Protein AF-A0A966PSN8-F1 (afdb_monomer_lite)

Foldseek 3Di:
DDDDPPDPQADPVVVVVVLVVVVVVLVVAWAWKKWWAKDFDADPPPRDTPAIETAAIWIFTKHWPDPPDDDDDDPPDPPPPDDDWDKTKIKGWLVRCCVTPQVDDGHPDGSDDDFQIWIAHPPVRFIWGFHDWDDDDDDCGSPDDTIIMTITTGDDQDPYQYNHVDPSNNLSSWPQDFFKFAFDPDWDWFADAFFKKWWCQQPWAWWFDDDPQWTDAIGTPGFGFAAPDWWWKWKAAPVRHTDDTWTFDDDNRTTDGIGDDPDIDGGPDTIGIGTDGHPQIKMWGFRDTDPVRRITTTTSIDHDQDAQIWMATPPRRIITGTHDRPPPPPVDDPPPPVVVVVVVVVCVVDDPVDDDPVDPPPPDDDDD

Sequence (368 aa):
MARNLYFTQGTVGEQNLVQDLIDEHIKIYGIECYYIPRKIYEDKLWKDIYYSEFKDSYLIEMYLENFEGFGGKGDMLSKFGLKVTDEITLTVSRRRWKDFVDLSTNKIVQGRPNDGDLIFFPLNQNVFEIKFVENQSPFYQLNKLYVYTLTCEMFEYGDSIFDTGNSKIDNLDKESGDYPIILNVGGIGNFTPGEKIFGSKFTATASGALVSNYLGTITVTSSGAGYVTPPVVSVYDVQGNFIDYGSCTISGGKVKSITGPTAIYTFSGVPSIVIGASPKDSTATVATWDPDNRTVTVVYAKGDFADGELIKGETSKSAWKITETDDIDTSGGTDWSENRQIEDAGNLLIDFSESNPFGNFGDMEELF

pLDDT: mean 75.81, std 15.37, range [35.66, 93.88]

Structure (mmCIF, N/CA/C/O backbone):
data_AF-A0A966PSN8-F1
#
_entry.id   AF-A0A966PSN8-F1
#
loop_
_atom_site.group_PDB
_atom_site.id
_atom_site.type_symbol
_atom_site.label_atom_id
_atom_site.label_alt_id
_atom_site.label_comp_id
_atom_site.label_asym_id
_atom_site.label_entity_id
_atom_site.label_seq_id
_atom_site.pdbx_PDB_ins_code
_atom_site.Cartn_x
_atom_site.Cartn_y
_atom_site.Cartn_z
_atom_site.occupancy
_atom_site.B_iso_or_equiv
_atom_site.auth_seq_id
_atom_site.auth_comp_id
_atom_site.auth_asym_id
_atom_site.auth_atom_id
_atom_site.pdbx_PDB_model_num
ATOM 1 N N . MET A 1 1 ? -26.102 3.416 49.983 1.00 52.66 1 MET A N 1
ATOM 2 C CA . MET A 1 1 ? -26.483 2.068 49.506 1.00 52.66 1 MET A CA 1
ATOM 3 C C . MET A 1 1 ? -25.552 1.043 50.128 1.00 52.66 1 MET A C 1
ATOM 5 O O . MET A 1 1 ? -24.365 1.334 50.242 1.00 52.66 1 MET A O 1
ATOM 9 N N . ALA A 1 2 ? -26.073 -0.109 50.557 1.00 53.97 2 ALA A N 1
ATOM 10 C CA . ALA A 1 2 ? -25.241 -1.218 51.019 1.00 53.97 2 ALA A CA 1
ATOM 11 C C . ALA A 1 2 ? -24.359 -1.704 49.857 1.00 53.97 2 ALA A C 1
ATOM 13 O O . ALA A 1 2 ? -24.859 -1.931 48.757 1.00 53.97 2 ALA A O 1
ATOM 14 N N . ARG A 1 3 ? -23.045 -1.789 50.081 1.00 62.22 3 ARG A N 1
ATOM 15 C CA . ARG A 1 3 ? -22.083 -2.285 49.089 1.00 62.22 3 ARG A CA 1
ATOM 16 C C . ARG A 1 3 ? -21.970 -3.800 49.222 1.00 62.22 3 ARG A C 1
ATOM 18 O O . ARG A 1 3 ? -22.051 -4.322 50.332 1.00 62.22 3 ARG A O 1
ATOM 25 N N . ASN A 1 4 ? -21.796 -4.496 48.102 1.00 67.00 4 ASN A N 1
ATOM 26 C CA . ASN A 1 4 ? -21.556 -5.935 48.115 1.00 67.00 4 ASN A CA 1
ATOM 27 C C . ASN A 1 4 ? -20.243 -6.227 48.868 1.00 67.00 4 ASN A C 1
ATOM 29 O O . ASN A 1 4 ? -19.212 -5.648 48.539 1.00 67.00 4 ASN A O 1
ATOM 33 N N . LEU A 1 5 ? -20.298 -7.109 49.872 1.00 66.50 5 LEU A N 1
ATOM 34 C CA . LEU A 1 5 ? -19.177 -7.439 50.760 1.00 66.50 5 LEU A CA 1
ATOM 35 C C . LEU A 1 5 ? -17.989 -8.082 50.019 1.00 66.50 5 LEU A C 1
ATOM 37 O O . LEU A 1 5 ? -16.859 -7.994 50.486 1.00 66.50 5 LEU A O 1
ATOM 41 N N . TYR A 1 6 ? -18.247 -8.718 48.873 1.00 68.69 6 TYR A N 1
ATOM 42 C CA . TYR A 1 6 ? -17.244 -9.437 48.083 1.00 68.69 6 TYR A CA 1
ATOM 43 C C . TYR A 1 6 ? -16.529 -8.571 47.042 1.00 68.69 6 TYR A C 1
ATOM 45 O O . TYR A 1 6 ? -15.578 -9.045 46.430 1.00 68.69 6 TYR A O 1
ATOM 53 N N . PHE A 1 7 ? -16.964 -7.322 46.841 1.00 69.25 7 PHE A N 1
ATOM 54 C CA . PHE A 1 7 ? -16.340 -6.409 45.886 1.00 69.25 7 PHE A CA 1
ATOM 55 C C . PHE A 1 7 ? -15.770 -5.195 46.605 1.00 69.25 7 PHE A C 1
ATOM 57 O O . PHE A 1 7 ? -16.482 -4.402 47.223 1.00 69.25 7 PHE A O 1
ATOM 64 N N . THR A 1 8 ? -14.461 -5.043 46.470 1.00 70.25 8 THR A N 1
ATOM 65 C CA . THR A 1 8 ? -13.672 -3.951 47.045 1.00 70.25 8 THR A CA 1
ATOM 66 C C . THR A 1 8 ? -13.759 -2.661 46.227 1.00 70.25 8 THR A C 1
ATOM 68 O O . THR A 1 8 ? -13.393 -1.600 46.730 1.00 70.25 8 THR A O 1
ATOM 71 N N . GLN A 1 9 ? -14.348 -2.728 45.026 1.00 69.94 9 GLN A N 1
ATOM 72 C CA . GLN A 1 9 ? -14.688 -1.587 44.170 1.00 69.94 9 GLN A CA 1
ATOM 73 C C . GLN A 1 9 ? -13.458 -0.775 43.735 1.00 69.94 9 GLN A C 1
ATOM 75 O O . GLN A 1 9 ? -13.481 0.457 43.772 1.00 69.94 9 GLN A O 1
ATOM 80 N N . GLY A 1 10 ? -12.375 -1.451 43.330 1.00 70.75 10 GLY A N 1
ATOM 81 C CA . GLY A 1 10 ? -11.182 -0.746 42.842 1.00 70.75 10 GLY A CA 1
ATOM 82 C C . GLY A 1 10 ? -9.840 -1.446 43.020 1.00 70.75 10 GLY A C 1
ATOM 83 O O . GLY A 1 10 ? -8.813 -0.796 42.827 1.00 70.75 10 GLY A O 1
ATOM 84 N N . THR A 1 11 ? -9.793 -2.724 43.409 1.00 83.06 11 THR A N 1
ATOM 85 C CA . THR A 1 11 ? -8.503 -3.431 43.472 1.00 83.06 11 THR A CA 1
ATOM 86 C C . THR A 1 11 ? -7.986 -3.756 42.074 1.00 83.06 11 THR A C 1
ATOM 88 O O . THR A 1 11 ? -8.753 -3.986 41.141 1.00 83.06 11 THR A O 1
ATOM 91 N N . VAL A 1 12 ? -6.659 -3.819 41.927 1.00 82.94 12 VAL A N 1
ATOM 92 C CA . VAL A 1 12 ? -6.002 -4.107 40.639 1.00 82.94 12 VAL A CA 1
ATOM 93 C C . VAL A 1 12 ? -6.470 -5.444 40.049 1.00 82.94 12 VAL A C 1
ATOM 95 O O . VAL A 1 12 ? -6.639 -5.548 38.839 1.00 82.94 12 VAL A O 1
ATOM 98 N N . GLY A 1 13 ? -6.732 -6.450 40.891 1.00 85.12 13 GLY A N 1
ATOM 99 C CA . GLY A 1 13 ? -7.253 -7.746 40.447 1.00 85.12 13 GLY A CA 1
ATOM 100 C C . GLY A 1 13 ? -8.649 -7.653 39.826 1.00 85.12 13 GLY A C 1
ATOM 101 O O . GLY A 1 13 ? -8.866 -8.193 38.746 1.00 85.12 13 GLY A O 1
ATOM 102 N N . GLU A 1 14 ? -9.572 -6.921 40.458 1.00 83.38 14 GLU A N 1
ATOM 103 C CA . GLU A 1 14 ? -10.917 -6.684 39.913 1.00 83.38 14 GLU A CA 1
ATOM 104 C C . GLU A 1 14 ? -10.852 -5.882 38.606 1.00 83.38 14 GLU A C 1
ATOM 106 O O . GLU A 1 14 ? -11.517 -6.231 37.634 1.00 83.38 14 GLU A O 1
ATOM 111 N N . GLN A 1 15 ? -10.015 -4.839 38.557 1.00 85.81 15 GLN A N 1
ATOM 112 C CA . GLN A 1 15 ? -9.830 -4.026 37.353 1.00 85.81 15 GLN A CA 1
ATOM 113 C C . GLN A 1 15 ? -9.261 -4.847 36.188 1.00 85.81 15 GLN A C 1
ATOM 115 O O . GLN A 1 15 ? -9.700 -4.695 35.051 1.00 85.81 15 GLN A O 1
ATOM 120 N N . ASN A 1 16 ? -8.287 -5.720 36.454 1.00 88.25 16 ASN A N 1
ATOM 121 C CA . ASN A 1 16 ? -7.712 -6.579 35.422 1.00 88.25 16 ASN A CA 1
ATOM 122 C C . ASN A 1 16 ? -8.725 -7.604 34.921 1.00 88.25 16 ASN A C 1
ATOM 124 O O . ASN A 1 16 ? -8.849 -7.754 33.715 1.00 88.25 16 ASN A O 1
ATOM 128 N N . LEU A 1 17 ? -9.504 -8.221 35.816 1.00 88.25 17 LEU A N 1
ATOM 129 C CA . LEU A 1 17 ? -10.559 -9.151 35.416 1.00 88.25 17 LEU A CA 1
ATOM 130 C C . LEU A 1 17 ? -11.586 -8.476 34.496 1.00 88.25 17 LEU A C 1
ATOM 132 O O . LEU A 1 17 ? -11.963 -9.044 33.478 1.00 88.25 17 LEU A O 1
ATOM 136 N N . VAL A 1 18 ? -12.015 -7.253 34.821 1.00 87.00 18 VAL A N 1
ATOM 137 C CA . VAL A 1 18 ? -12.930 -6.489 33.957 1.00 87.00 18 VAL A CA 1
ATOM 138 C C . VAL A 1 18 ? -12.287 -6.188 32.601 1.00 87.00 18 VAL A C 1
ATOM 140 O O . VAL A 1 18 ? -12.932 -6.379 31.574 1.00 87.00 18 VAL A O 1
ATOM 143 N N . GLN A 1 19 ? -11.014 -5.778 32.572 1.00 88.62 19 GLN A N 1
ATOM 144 C CA . GLN A 1 19 ? -10.291 -5.567 31.314 1.00 88.62 19 GLN A CA 1
ATOM 145 C C . GLN A 1 19 ? -10.174 -6.860 30.493 1.00 88.62 19 GLN A C 1
ATOM 147 O O . GLN A 1 19 ? -10.350 -6.816 29.282 1.00 88.62 19 GLN A O 1
ATOM 152 N N . ASP A 1 20 ? -9.896 -7.999 31.130 1.00 91.44 20 ASP A N 1
ATOM 153 C CA . ASP A 1 20 ? -9.791 -9.300 30.464 1.00 91.44 20 ASP A CA 1
ATOM 154 C C . ASP A 1 20 ? -11.115 -9.701 29.815 1.00 91.44 20 ASP A C 1
ATOM 156 O O . ASP A 1 20 ? -11.128 -10.118 28.660 1.00 91.44 20 ASP A O 1
ATOM 160 N N . LEU A 1 21 ? -12.231 -9.506 30.519 1.00 90.44 21 LEU A N 1
ATOM 161 C CA . LEU A 1 21 ? -13.562 -9.785 29.982 1.00 90.44 21 LEU A CA 1
ATOM 162 C C . LEU A 1 21 ? -13.919 -8.877 28.799 1.00 90.44 21 LEU A C 1
ATOM 164 O O . LEU A 1 21 ? -14.510 -9.348 27.831 1.00 90.44 21 LEU A O 1
ATOM 168 N N . ILE A 1 22 ? -13.561 -7.592 28.863 1.00 89.56 22 ILE A N 1
ATOM 169 C CA . ILE A 1 22 ? -13.792 -6.641 27.767 1.00 89.56 22 ILE A CA 1
ATOM 170 C C . ILE A 1 22 ? -12.951 -7.010 26.546 1.00 89.56 22 ILE A C 1
ATOM 172 O O . ILE A 1 22 ? -13.464 -7.036 25.431 1.00 89.56 22 ILE A O 1
ATOM 176 N N . ASP A 1 23 ? -11.672 -7.316 26.748 1.00 91.19 23 ASP A N 1
ATOM 177 C CA . ASP A 1 23 ? -10.780 -7.700 25.658 1.00 91.19 23 ASP A CA 1
ATOM 178 C C . ASP A 1 23 ? -11.256 -8.990 24.983 1.00 91.19 23 ASP A C 1
ATOM 180 O O . ASP A 1 23 ? -11.264 -9.071 23.759 1.00 91.19 23 ASP A O 1
ATOM 184 N N . GLU A 1 24 ? -11.687 -9.979 25.767 1.00 91.94 24 GLU A N 1
ATOM 185 C CA . GLU A 1 24 ? -12.237 -11.226 25.237 1.00 91.94 24 GLU A CA 1
ATOM 186 C C . GLU A 1 24 ? -13.547 -10.983 24.477 1.00 91.94 24 GLU A C 1
ATOM 188 O O . GLU A 1 24 ? -13.743 -11.513 23.387 1.00 91.94 24 GLU A O 1
ATOM 193 N N . HIS A 1 25 ? -14.425 -10.121 24.997 1.00 90.06 25 HIS A N 1
ATOM 194 C CA . HIS A 1 25 ? -15.666 -9.757 24.317 1.00 90.06 25 HIS A CA 1
ATOM 195 C C . HIS A 1 25 ? -15.406 -9.118 22.945 1.00 90.06 25 HIS A C 1
ATOM 197 O O . HIS A 1 25 ? -15.991 -9.550 21.951 1.00 90.06 25 HIS A O 1
ATOM 203 N N . ILE A 1 26 ? -14.499 -8.137 22.874 1.00 90.00 26 ILE A N 1
ATOM 204 C CA . ILE A 1 26 ? -14.147 -7.472 21.610 1.00 90.00 26 ILE A CA 1
ATOM 205 C C . ILE A 1 26 ? -13.462 -8.457 20.654 1.00 90.00 26 ILE A C 1
ATOM 207 O O . ILE A 1 26 ? -13.700 -8.396 19.457 1.00 90.00 26 ILE A O 1
ATOM 211 N N . LYS A 1 27 ? -12.668 -9.411 21.144 1.00 88.94 27 LYS A N 1
ATOM 212 C CA . LYS A 1 27 ? -12.063 -10.435 20.278 1.00 88.94 27 LYS A CA 1
ATOM 213 C C . LYS A 1 27 ? -13.064 -11.427 19.695 1.00 88.94 27 LYS A C 1
ATOM 215 O O . LYS A 1 27 ? -12.853 -11.898 18.584 1.00 88.94 27 LYS A O 1
ATOM 220 N N . ILE A 1 28 ? -14.113 -11.778 20.439 1.00 86.69 28 ILE A N 1
ATOM 221 C CA . ILE A 1 28 ? -15.122 -12.741 19.977 1.00 86.69 28 ILE A CA 1
ATOM 222 C C . ILE A 1 28 ? -16.112 -12.083 19.008 1.00 86.69 28 ILE A C 1
ATOM 224 O O . ILE A 1 28 ? -16.483 -12.699 18.012 1.00 86.69 28 ILE A O 1
ATOM 228 N N . TYR A 1 29 ? -16.564 -10.863 19.317 1.00 85.81 29 TYR A N 1
ATOM 229 C CA . TYR A 1 29 ? -17.674 -10.209 18.609 1.00 85.81 29 TYR A CA 1
ATOM 230 C C . TYR A 1 29 ? -17.269 -8.979 17.796 1.00 85.81 29 TYR A C 1
ATOM 232 O O . TYR A 1 29 ? -18.085 -8.443 17.049 1.00 85.81 29 TYR A O 1
ATOM 240 N N . GLY A 1 30 ? -16.043 -8.497 17.966 1.00 85.00 30 GLY A N 1
ATOM 241 C CA . GLY A 1 30 ? -15.510 -7.398 17.182 1.00 85.00 30 GLY A CA 1
ATOM 242 C C . GLY A 1 30 ? -15.067 -7.836 15.793 1.00 85.00 30 GLY A C 1
ATOM 243 O O . GLY A 1 30 ? -15.058 -9.010 15.427 1.00 85.00 30 GLY A O 1
ATOM 244 N N . ILE A 1 31 ? -14.687 -6.836 15.021 1.00 86.00 31 ILE A N 1
ATOM 245 C CA . ILE A 1 31 ? -14.181 -6.947 13.662 1.00 86.00 31 ILE A CA 1
ATOM 246 C C . ILE A 1 31 ? -12.738 -6.456 13.632 1.00 86.00 31 ILE A C 1
ATOM 248 O O . ILE A 1 31 ? -12.367 -5.511 14.330 1.00 86.00 31 ILE A O 1
ATOM 252 N N . GLU A 1 32 ? -11.911 -7.115 12.827 1.00 89.56 32 GLU A N 1
ATOM 253 C CA . GLU A 1 32 ? -10.533 -6.689 12.604 1.00 89.56 32 GLU A CA 1
ATOM 254 C C . GLU A 1 32 ? -10.513 -5.545 11.588 1.00 89.56 32 GLU A C 1
ATOM 256 O O . GLU A 1 32 ? -10.900 -5.719 10.431 1.00 89.56 32 GLU A O 1
ATOM 261 N N . CYS A 1 33 ? -10.049 -4.376 12.022 1.00 88.00 33 CYS A N 1
ATOM 262 C CA . CYS A 1 33 ? -9.957 -3.173 11.203 1.00 88.00 33 CYS A CA 1
ATOM 263 C C . CYS A 1 33 ? -8.515 -2.663 11.168 1.00 88.00 33 CYS A C 1
ATOM 265 O O . CYS A 1 33 ? -7.722 -2.904 12.080 1.00 88.00 33 CYS A O 1
ATOM 267 N N . TYR A 1 34 ? -8.169 -1.925 10.117 1.00 89.75 34 TYR A N 1
ATOM 268 C CA . TYR A 1 34 ? -6.890 -1.227 10.049 1.00 89.75 34 TYR A CA 1
ATOM 269 C C . TYR A 1 34 ? -7.065 0.201 10.552 1.00 89.75 34 TYR A C 1
ATOM 271 O O . TYR A 1 34 ? -7.803 0.983 9.964 1.00 89.75 34 TYR A O 1
ATOM 279 N N . TYR A 1 35 ? -6.367 0.549 11.625 1.00 90.00 35 TYR A N 1
ATOM 280 C CA . TYR A 1 35 ? -6.218 1.923 12.078 1.00 90.00 35 TYR A CA 1
ATOM 281 C C . TYR A 1 35 ? -5.027 2.580 11.375 1.00 90.00 35 TYR A C 1
ATOM 283 O O . TYR A 1 35 ? -3.925 2.026 11.352 1.00 90.00 35 TYR A O 1
ATOM 291 N N . ILE A 1 36 ? -5.248 3.761 10.811 1.00 88.12 36 ILE A N 1
ATOM 292 C CA . ILE A 1 36 ? -4.299 4.484 9.969 1.00 88.12 36 ILE A CA 1
ATOM 293 C C . ILE A 1 36 ? -4.119 5.884 10.579 1.00 88.12 36 ILE A C 1
ATOM 295 O O . ILE A 1 36 ? -5.031 6.712 10.488 1.00 88.12 36 ILE A O 1
ATOM 299 N N . PRO A 1 37 ? -2.982 6.173 11.237 1.00 87.25 37 PRO A N 1
ATOM 300 C CA . PRO A 1 37 ? -2.753 7.483 11.827 1.00 87.25 37 PRO A CA 1
ATOM 301 C C . PRO A 1 37 ? -2.506 8.545 10.754 1.00 87.25 37 PRO A C 1
ATOM 303 O O . PRO A 1 37 ? -1.761 8.331 9.793 1.00 87.25 37 PRO A O 1
ATOM 306 N N . ARG A 1 38 ? -3.084 9.726 10.966 1.00 84.56 38 ARG A N 1
ATOM 307 C CA . ARG A 1 38 ? -2.855 10.906 10.139 1.00 84.56 38 ARG A CA 1
ATOM 308 C C . ARG A 1 38 ? -1.553 11.581 10.537 1.00 84.56 38 ARG A C 1
ATOM 310 O O . ARG A 1 38 ? -1.330 11.915 11.704 1.00 84.56 38 ARG A O 1
ATOM 317 N N . LYS A 1 39 ? -0.713 11.879 9.547 1.00 78.06 39 LYS A N 1
ATOM 318 C CA . LYS A 1 39 ? 0.435 12.765 9.719 1.00 78.06 39 LYS A CA 1
ATOM 319 C C . LYS A 1 39 ? 0.158 14.107 9.062 1.00 78.06 39 LYS A C 1
ATOM 321 O O . LYS A 1 39 ? -0.065 14.191 7.857 1.00 78.06 39 LYS A O 1
ATOM 326 N N . ILE A 1 40 ? 0.192 15.159 9.871 1.00 74.06 40 ILE A N 1
ATOM 327 C CA . ILE A 1 40 ? -0.043 16.530 9.423 1.00 74.06 40 ILE A CA 1
ATOM 328 C C . ILE A 1 40 ? 1.304 17.227 9.239 1.00 74.06 40 ILE A C 1
ATOM 330 O O . ILE A 1 40 ? 2.169 17.175 10.119 1.00 74.06 40 ILE A O 1
ATOM 334 N N . TYR A 1 41 ? 1.476 17.883 8.093 1.00 69.06 41 TYR A N 1
ATOM 335 C CA . TYR A 1 41 ? 2.595 18.784 7.841 1.00 69.06 41 TYR A CA 1
ATOM 336 C C . TYR A 1 41 ? 2.094 20.231 7.891 1.00 69.06 41 TYR A C 1
ATOM 338 O O . TYR A 1 41 ? 1.391 20.696 6.994 1.00 69.06 41 TYR A O 1
ATOM 346 N N . GLU A 1 42 ? 2.451 20.928 8.968 1.00 68.94 42 GLU A N 1
ATOM 347 C CA . GLU A 1 42 ? 2.109 22.337 9.192 1.00 68.94 42 GLU A CA 1
ATOM 348 C C . GLU A 1 42 ? 3.217 23.259 8.666 1.00 68.94 42 GLU A C 1
ATOM 350 O O . GLU A 1 42 ? 4.412 22.977 8.841 1.00 68.94 42 GLU A O 1
ATOM 355 N N . ASP A 1 43 ? 2.839 24.393 8.070 1.00 60.91 43 ASP A N 1
ATOM 356 C CA . ASP A 1 43 ? 3.796 25.469 7.806 1.00 60.91 43 ASP A CA 1
ATOM 357 C C . ASP A 1 43 ? 4.222 26.147 9.120 1.00 60.91 43 ASP A C 1
ATOM 359 O O . ASP A 1 43 ? 3.409 26.504 9.974 1.00 60.91 43 ASP A O 1
ATOM 363 N N . LYS A 1 44 ? 5.527 26.372 9.286 1.00 63.09 44 LYS A N 1
ATOM 364 C CA . LYS A 1 44 ? 6.120 26.899 10.524 1.00 63.09 44 LYS A CA 1
ATOM 365 C C . LYS A 1 44 ? 5.780 28.364 10.789 1.00 63.09 44 LYS A C 1
ATOM 367 O O . LYS A 1 44 ? 5.927 28.804 11.929 1.00 63.09 44 LYS A O 1
ATOM 372 N N . LEU A 1 45 ? 5.402 29.123 9.761 1.00 69.88 45 LEU A N 1
ATOM 373 C CA . LEU A 1 45 ? 5.113 30.554 9.887 1.00 69.88 45 LEU A CA 1
ATOM 374 C C . LEU A 1 45 ? 3.644 30.822 10.210 1.00 69.88 45 LEU A C 1
ATOM 376 O O . LEU A 1 45 ? 3.362 31.616 11.106 1.00 69.88 45 LEU A O 1
ATOM 380 N N . TRP A 1 46 ? 2.732 30.144 9.516 1.00 65.25 46 TRP A N 1
ATOM 381 C CA . TRP A 1 46 ? 1.296 30.421 9.605 1.00 65.25 46 TRP A CA 1
ATOM 382 C C . TRP A 1 46 ? 0.510 29.348 10.362 1.00 65.25 46 TRP A C 1
ATOM 384 O O . TRP A 1 46 ? -0.622 29.604 10.752 1.00 65.25 46 TRP A O 1
ATOM 394 N N . LYS A 1 47 ? 1.128 28.188 10.650 1.00 63.94 47 LYS A N 1
ATOM 395 C CA . LYS A 1 47 ? 0.473 26.998 11.226 1.00 63.94 47 LYS A CA 1
ATOM 396 C C . LYS A 1 47 ? -0.727 26.501 10.419 1.00 63.94 47 LYS A C 1
ATOM 398 O O . LYS A 1 47 ? -1.570 25.779 10.946 1.00 63.94 47 LYS A O 1
ATOM 403 N N . ASP A 1 48 ? -0.776 26.856 9.143 1.00 63.06 48 ASP A N 1
ATOM 404 C CA . ASP A 1 48 ? -1.758 26.311 8.226 1.00 63.06 48 ASP A CA 1
ATOM 405 C C . ASP A 1 48 ? -1.342 24.897 7.820 1.00 63.06 48 ASP A C 1
ATOM 407 O O . ASP A 1 48 ? -0.156 24.580 7.645 1.00 63.06 48 ASP A O 1
ATOM 411 N N . ILE A 1 49 ? -2.345 24.033 7.704 1.00 58.41 49 ILE A N 1
ATOM 412 C CA . ILE A 1 49 ? -2.176 22.649 7.278 1.00 58.41 49 ILE A CA 1
ATOM 413 C C . ILE A 1 49 ? -1.982 22.656 5.763 1.00 58.41 49 ILE A C 1
ATOM 415 O O . ILE A 1 49 ? -2.881 23.066 5.034 1.00 58.41 49 ILE A O 1
ATOM 419 N N . TYR A 1 50 ? -0.813 22.210 5.293 1.00 57.59 50 TYR A N 1
ATOM 420 C CA . TYR A 1 50 ? -0.499 22.208 3.862 1.00 57.59 50 TYR A CA 1
ATOM 421 C C . TYR A 1 50 ? -0.983 20.924 3.170 1.00 57.59 50 TYR A C 1
ATOM 423 O O . TYR A 1 50 ? -1.577 20.994 2.104 1.00 57.59 50 TYR A O 1
ATOM 431 N N . TYR A 1 51 ? -0.770 19.753 3.784 1.00 65.44 51 TYR A N 1
ATOM 432 C CA . TYR A 1 51 ? -1.335 18.471 3.333 1.00 65.44 51 TYR A CA 1
ATOM 433 C C . TYR A 1 51 ? -1.329 17.429 4.459 1.00 65.44 51 TYR A C 1
ATOM 435 O O . TYR A 1 51 ? -0.646 17.582 5.480 1.00 65.44 51 TYR A O 1
ATOM 443 N N . SER A 1 52 ? -2.114 16.365 4.268 1.00 69.38 52 SER A N 1
ATOM 444 C CA . SER A 1 52 ? -2.205 15.211 5.170 1.00 69.38 52 SER A CA 1
ATOM 445 C C . SER A 1 52 ? -1.675 13.959 4.492 1.00 69.38 52 SER A C 1
ATOM 447 O O . SER A 1 52 ? -1.951 13.718 3.320 1.00 69.38 52 SER A O 1
ATOM 449 N N . GLU A 1 53 ? -0.895 13.179 5.231 1.00 73.81 53 GLU A N 1
ATOM 450 C CA . GLU A 1 53 ? -0.246 11.978 4.717 1.00 73.81 53 GLU A CA 1
ATOM 451 C C . GLU A 1 53 ? -0.552 10.774 5.615 1.00 73.81 53 GLU A C 1
ATOM 453 O O . GLU A 1 53 ? -0.465 10.869 6.844 1.00 73.81 53 GLU A O 1
ATOM 458 N N . PHE A 1 54 ? -0.869 9.637 4.994 1.00 82.25 54 PHE A N 1
ATOM 459 C CA . PHE A 1 54 ? -1.185 8.374 5.660 1.00 82.25 54 PHE A CA 1
ATOM 460 C C . PHE A 1 54 ? -0.171 7.298 5.244 1.00 82.25 54 PHE A C 1
ATOM 462 O O . PHE A 1 54 ? -0.232 6.772 4.135 1.00 82.25 54 PHE A O 1
ATOM 469 N N . LYS A 1 55 ? 0.791 6.992 6.127 1.00 76.00 55 LYS A N 1
ATOM 470 C CA . LYS A 1 55 ? 1.951 6.117 5.831 1.00 76.00 55 LYS A CA 1
ATOM 471 C C . LYS A 1 55 ? 2.008 4.806 6.594 1.00 76.00 55 LYS A C 1
ATOM 473 O O . LYS A 1 55 ? 2.708 3.884 6.192 1.00 76.00 55 LYS A O 1
ATOM 478 N N . ASP A 1 56 ? 1.315 4.741 7.715 1.00 80.31 56 ASP A N 1
ATOM 479 C CA . ASP A 1 56 ? 1.363 3.597 8.611 1.00 80.31 56 ASP A CA 1
ATOM 480 C C . ASP A 1 56 ? -0.037 2.986 8.702 1.00 80.31 56 ASP A C 1
ATOM 482 O O . ASP A 1 56 ? -1.040 3.684 8.571 1.00 80.31 56 ASP A O 1
ATOM 486 N N . SER A 1 57 ? -0.121 1.678 8.932 1.00 85.19 57 SER A N 1
ATOM 487 C CA . SER A 1 57 ? -1.388 1.008 9.227 1.00 85.19 57 SER A CA 1
ATOM 488 C C . SER A 1 57 ? -1.189 -0.055 10.304 1.00 85.19 57 SER A C 1
ATOM 490 O O . SER A 1 57 ? -0.180 -0.763 10.324 1.00 85.19 57 SER A O 1
ATOM 492 N N . TYR A 1 58 ? -2.152 -0.162 11.218 1.00 86.44 58 TYR A N 1
ATOM 493 C CA . TYR A 1 58 ? -2.118 -1.084 12.351 1.00 86.44 58 TYR A CA 1
ATOM 494 C C . TYR A 1 58 ? -3.402 -1.895 12.396 1.00 86.44 58 TYR A C 1
ATOM 496 O O . TYR A 1 58 ? -4.492 -1.333 12.442 1.00 86.44 58 TYR A O 1
ATOM 504 N N . LEU A 1 59 ? -3.278 -3.218 12.414 1.00 87.94 59 LEU A N 1
ATOM 505 C CA . LEU A 1 59 ? -4.427 -4.100 12.579 1.00 87.94 59 LEU A CA 1
ATOM 506 C C . LEU A 1 59 ? -4.866 -4.106 14.049 1.00 87.94 59 LEU A C 1
ATOM 508 O O . LEU A 1 59 ? -4.053 -4.382 14.935 1.00 87.94 59 LEU A O 1
ATOM 512 N N . ILE A 1 60 ? -6.138 -3.811 14.301 1.00 89.69 60 ILE A N 1
ATOM 513 C CA . ILE A 1 60 ? -6.731 -3.815 15.638 1.00 89.69 60 ILE A CA 1
ATOM 514 C C . ILE A 1 60 ? -8.193 -4.255 15.588 1.00 89.69 60 ILE A C 1
ATOM 516 O O . ILE A 1 60 ? -8.938 -3.908 14.674 1.00 89.69 60 ILE A O 1
ATOM 520 N N . GLU A 1 61 ? -8.615 -5.012 16.595 1.00 89.88 61 GLU A N 1
ATOM 521 C CA . GLU A 1 61 ? -10.012 -5.385 16.764 1.00 89.88 61 GLU A CA 1
ATOM 522 C C . GLU A 1 61 ? -10.850 -4.236 17.358 1.00 89.88 61 GLU A C 1
ATOM 524 O O . GLU A 1 61 ? -10.474 -3.608 18.355 1.00 89.88 61 GLU A O 1
ATOM 529 N N . MET A 1 62 ? -12.006 -3.967 16.753 1.00 89.12 62 MET A N 1
ATOM 530 C CA . MET A 1 62 ? -12.978 -2.980 17.225 1.00 89.12 62 MET A CA 1
ATOM 531 C C . MET A 1 62 ? -14.380 -3.586 17.243 1.00 89.12 62 MET A C 1
ATOM 533 O O . MET A 1 62 ? -14.752 -4.342 16.351 1.00 89.12 62 MET A O 1
ATOM 537 N N . TYR A 1 63 ? -15.173 -3.257 18.257 1.00 88.88 63 TYR A N 1
ATOM 538 C CA . TYR A 1 63 ? -16.576 -3.649 18.329 1.00 88.88 63 TYR A CA 1
ATOM 539 C C . TYR A 1 63 ? -17.453 -2.558 17.718 1.00 88.88 63 TYR A C 1
ATOM 541 O O . TYR A 1 63 ? -17.336 -1.392 18.093 1.00 88.88 63 TYR A O 1
ATOM 549 N N . LEU A 1 64 ? -18.327 -2.930 16.785 1.00 84.81 64 LEU A N 1
ATOM 550 C CA . LEU A 1 64 ? -19.308 -2.021 16.200 1.00 84.81 64 LEU A CA 1
ATOM 551 C C . LEU A 1 64 ? -20.545 -1.979 17.099 1.00 84.81 64 LEU A C 1
ATOM 553 O O . LEU A 1 64 ? -21.250 -2.977 17.229 1.00 84.81 64 LEU A O 1
ATOM 557 N N . GLU A 1 65 ? -20.804 -0.832 17.729 1.00 76.00 65 GLU A N 1
ATOM 558 C CA . GLU A 1 65 ? -21.926 -0.696 18.667 1.00 76.00 65 GLU A CA 1
ATOM 559 C C . GLU A 1 65 ? -23.272 -0.567 17.956 1.00 76.00 65 GLU A C 1
ATOM 561 O O . GLU A 1 65 ? -24.289 -1.034 18.469 1.00 76.00 65 GLU A O 1
ATOM 566 N N . ASN A 1 66 ? -23.284 0.028 16.763 1.00 65.50 66 ASN A N 1
ATOM 567 C CA . ASN A 1 66 ? -24.508 0.254 16.012 1.00 65.50 66 ASN A CA 1
ATOM 568 C C . ASN A 1 66 ? -24.670 -0.787 14.889 1.00 65.50 66 ASN A C 1
ATOM 570 O O . ASN A 1 66 ? -24.153 -0.603 13.790 1.00 65.50 66 ASN A O 1
ATOM 574 N N . PHE A 1 67 ? -25.365 -1.896 15.176 1.00 51.31 67 PHE A N 1
ATOM 575 C CA . PHE A 1 67 ? -25.779 -2.894 14.171 1.00 51.31 67 PHE A CA 1
ATOM 576 C C . PHE A 1 67 ? -27.274 -2.784 13.794 1.00 51.31 67 PHE A C 1
ATOM 578 O O . PHE A 1 67 ? -27.700 -3.349 12.788 1.00 51.31 67 PHE A O 1
ATOM 585 N N . GLU A 1 68 ? -28.085 -2.036 14.555 1.00 44.91 68 GLU A N 1
ATOM 586 C CA . GLU A 1 68 ? -29.507 -1.802 14.256 1.00 44.91 68 GLU A CA 1
ATOM 587 C C . GLU A 1 68 ? -29.681 -0.474 13.504 1.00 44.91 68 GLU A C 1
ATOM 589 O O . GLU A 1 68 ? -29.574 0.615 14.059 1.00 44.91 68 GLU A O 1
ATOM 594 N N . GLY A 1 69 ? -29.892 -0.589 12.192 1.00 39.88 69 GLY A N 1
ATOM 595 C CA . GLY A 1 69 ? -29.791 0.510 11.238 1.00 39.88 69 GLY A CA 1
ATOM 596 C C . GLY A 1 69 ? -30.812 1.637 11.366 1.00 39.88 69 GLY A C 1
ATOM 597 O O . GLY A 1 69 ? -31.840 1.504 12.020 1.00 39.88 69 GLY A O 1
ATOM 598 N N . PHE A 1 70 ? -30.530 2.725 10.636 1.00 50.22 70 PHE A N 1
ATOM 599 C CA . PHE A 1 70 ? -31.517 3.626 10.012 1.00 50.22 70 PHE A CA 1
ATOM 600 C C . PHE A 1 70 ? -32.687 4.105 10.900 1.00 50.22 70 PHE A C 1
ATOM 602 O O . PHE A 1 70 ? -33.759 4.467 10.414 1.00 50.22 70 PHE A O 1
ATOM 609 N N . GLY A 1 71 ? -32.486 4.132 12.214 1.00 51.22 71 GLY A N 1
ATOM 610 C CA . GLY A 1 71 ? -33.551 4.206 13.201 1.00 51.22 71 GLY A CA 1
ATOM 611 C C . GLY A 1 71 ? -33.417 5.412 14.112 1.00 51.22 71 GLY A C 1
ATOM 612 O O . GLY A 1 71 ? -33.196 5.264 15.307 1.00 51.22 71 GLY A O 1
ATOM 613 N N . GLY A 1 72 ? -33.638 6.606 13.561 1.00 51.09 72 GLY A N 1
ATOM 614 C CA . GLY A 1 72 ? -34.241 7.683 14.346 1.00 51.09 72 GLY A CA 1
ATOM 615 C C . GLY A 1 72 ? -33.322 8.796 14.840 1.00 51.09 72 GLY A C 1
ATOM 616 O O . GLY A 1 72 ? -33.208 9.023 16.043 1.00 51.09 72 GLY A O 1
ATOM 617 N N . LYS A 1 73 ? -32.854 9.633 13.907 1.00 42.31 73 LYS A N 1
ATOM 618 C CA . LYS A 1 73 ? -32.883 11.092 14.104 1.00 42.31 73 LYS A CA 1
ATOM 619 C C . LYS A 1 73 ? -33.024 11.842 12.775 1.00 42.31 73 LYS A C 1
ATOM 621 O O . LYS A 1 73 ? -32.094 12.445 12.271 1.00 42.31 73 LYS A O 1
ATOM 626 N N . GLY A 1 74 ? -34.257 11.841 12.270 1.00 44.72 74 GLY A N 1
ATOM 627 C CA . GLY A 1 74 ? -34.786 12.950 11.481 1.00 44.72 74 GLY A CA 1
ATOM 628 C C . GLY A 1 74 ? -34.442 12.954 9.997 1.00 44.72 74 GLY A C 1
ATOM 629 O O . GLY A 1 74 ? -33.589 13.715 9.560 1.00 44.72 74 GLY A O 1
ATOM 630 N N . ASP A 1 75 ? -35.299 12.293 9.222 1.00 48.75 75 ASP A N 1
ATOM 631 C CA . ASP A 1 75 ? -35.706 12.699 7.868 1.00 48.75 75 ASP A CA 1
ATOM 632 C C . ASP A 1 75 ? -36.431 14.076 7.895 1.00 48.75 75 ASP A C 1
ATOM 634 O O . ASP A 1 75 ? -37.545 14.279 7.418 1.00 48.75 75 ASP A O 1
ATOM 638 N N . MET A 1 76 ? -35.825 15.046 8.579 1.00 45.97 76 MET A N 1
ATOM 639 C CA . MET A 1 76 ? -36.314 16.400 8.799 1.00 45.97 76 MET A CA 1
ATOM 640 C C . MET A 1 76 ? -35.162 17.360 8.523 1.00 45.97 76 MET A C 1
ATOM 642 O O . MET A 1 76 ? -34.615 17.955 9.445 1.00 45.97 76 MET A O 1
ATOM 646 N N . LEU A 1 77 ? -34.812 17.471 7.234 1.00 45.50 77 LEU A N 1
ATOM 647 C CA . LEU A 1 77 ? -34.432 18.693 6.493 1.00 45.50 77 LEU A CA 1
ATOM 648 C C . LEU A 1 77 ? -33.500 18.373 5.302 1.00 45.50 77 LEU A C 1
ATOM 650 O O . LEU A 1 77 ? -32.421 18.937 5.177 1.00 45.50 77 LEU A O 1
ATOM 654 N N . SER A 1 78 ? -33.967 17.551 4.354 1.00 51.97 78 SER A N 1
ATOM 655 C CA . SER A 1 78 ? -33.358 17.405 3.013 1.00 51.97 78 SER A CA 1
ATOM 656 C C . SER A 1 78 ? -34.104 18.226 1.940 1.00 51.97 78 SER A C 1
ATOM 658 O O . SER A 1 78 ? -34.330 17.794 0.816 1.00 51.97 78 SER A O 1
ATOM 660 N N . LYS A 1 79 ? -34.561 19.441 2.284 1.00 43.31 79 LYS A N 1
ATOM 661 C CA . LYS A 1 79 ? -35.160 20.385 1.309 1.00 43.31 79 LYS A CA 1
ATOM 662 C C . LYS A 1 79 ? -34.229 21.525 0.881 1.00 43.31 79 LYS A C 1
ATOM 664 O O . LYS A 1 79 ? -34.674 22.419 0.172 1.00 43.31 79 LYS A O 1
ATOM 669 N N . PHE A 1 80 ? -32.953 21.473 1.275 1.00 45.28 80 PHE A N 1
ATOM 670 C CA . PHE A 1 80 ? -31.936 22.469 0.904 1.00 45.28 80 PHE A CA 1
ATOM 671 C C . PHE A 1 80 ? -30.547 21.878 0.572 1.00 45.28 80 PHE A C 1
ATOM 673 O O . PHE A 1 80 ? -29.563 22.602 0.624 1.00 45.28 80 PHE A O 1
ATOM 680 N N . GLY A 1 81 ? -30.449 20.597 0.187 1.00 39.22 81 GLY A N 1
ATOM 681 C CA . GLY A 1 81 ? -29.191 20.029 -0.331 1.00 39.22 81 GLY A CA 1
ATOM 682 C C . GLY A 1 81 ? -28.118 19.736 0.727 1.00 39.22 81 GLY A C 1
ATOM 683 O O . GLY A 1 81 ? -26.955 20.061 0.521 1.00 39.22 81 GLY A O 1
ATOM 684 N N . LEU A 1 82 ? -28.493 19.132 1.861 1.00 39.78 82 LEU A N 1
ATOM 685 C CA . LEU A 1 82 ? -27.544 18.680 2.885 1.00 39.78 82 LEU A CA 1
ATOM 686 C C . LEU A 1 82 ? -27.382 17.154 2.831 1.00 39.78 82 LEU A C 1
ATOM 688 O O . LEU A 1 82 ? -28.365 16.416 2.886 1.00 39.78 82 LEU A O 1
ATOM 692 N N . LYS A 1 83 ? -26.121 16.730 2.695 1.00 42.94 83 LYS A N 1
ATOM 693 C CA . LYS A 1 83 ? -25.622 15.351 2.614 1.00 42.94 83 LYS A CA 1
ATOM 694 C C . LYS A 1 83 ? -26.007 14.566 3.877 1.00 42.94 83 LYS A C 1
ATOM 696 O O . LYS A 1 83 ? -25.839 15.069 4.985 1.00 42.94 83 LYS A O 1
ATOM 701 N N . VAL A 1 84 ? -26.528 13.350 3.715 1.00 47.41 84 VAL A N 1
ATOM 702 C CA . VAL A 1 84 ? -26.715 12.398 4.823 1.00 47.41 84 VAL A CA 1
ATOM 703 C C . VAL A 1 84 ? -25.348 11.768 5.081 1.00 47.41 84 VAL A C 1
ATOM 705 O O . VAL A 1 84 ? -24.847 11.061 4.210 1.00 47.41 84 VAL A O 1
ATOM 708 N N . THR A 1 85 ? -24.702 12.075 6.208 1.00 52.53 85 THR A N 1
ATOM 709 C CA . THR A 1 85 ? -23.470 11.384 6.608 1.00 52.53 85 THR A CA 1
ATOM 710 C C . THR A 1 85 ? -23.831 10.134 7.399 1.00 52.53 85 THR A C 1
ATOM 712 O O . THR A 1 85 ? -24.555 10.188 8.394 1.00 52.53 85 THR A O 1
ATOM 715 N N . ASP A 1 86 ? -23.340 8.988 6.933 1.00 65.88 86 ASP A N 1
ATOM 716 C CA . ASP A 1 86 ? -23.423 7.734 7.671 1.00 65.88 86 ASP A CA 1
ATOM 717 C C . ASP A 1 86 ? -22.389 7.774 8.814 1.00 65.88 86 ASP A C 1
ATOM 719 O O . ASP A 1 86 ? -21.178 7.706 8.583 1.00 65.88 86 ASP A O 1
ATOM 723 N N . GLU A 1 87 ? -22.867 7.929 10.052 1.00 77.94 87 GLU A N 1
ATOM 724 C CA . GLU A 1 87 ? -22.058 7.905 11.279 1.00 77.94 87 GLU A CA 1
ATOM 725 C C . GLU A 1 87 ? -22.063 6.496 11.898 1.00 77.94 87 GLU A C 1
ATOM 727 O O . GLU A 1 87 ? -23.115 5.874 12.074 1.00 77.94 87 GLU A O 1
ATOM 732 N N . ILE A 1 88 ? -20.884 5.998 12.275 1.00 83.31 88 ILE A N 1
ATOM 733 C CA . ILE A 1 88 ? -20.706 4.739 13.002 1.00 83.31 88 ILE A CA 1
ATOM 734 C C . ILE A 1 88 ? -20.051 4.978 14.363 1.00 83.31 88 ILE A C 1
ATOM 736 O O . ILE A 1 88 ? -19.227 5.875 14.543 1.00 83.31 88 ILE A O 1
ATOM 740 N N . THR A 1 89 ? -20.387 4.127 15.333 1.00 86.56 89 THR A N 1
ATOM 741 C CA . THR A 1 89 ? -19.761 4.130 16.659 1.00 86.56 89 THR A CA 1
ATOM 742 C C . THR A 1 89 ? -18.984 2.839 16.873 1.00 86.56 89 THR A C 1
ATOM 744 O O . THR A 1 89 ? -19.542 1.740 16.798 1.00 86.56 89 THR A O 1
ATOM 747 N N . LEU A 1 90 ? -17.688 2.982 17.138 1.00 88.00 90 LEU A N 1
ATOM 748 C CA . LEU A 1 90 ? -16.757 1.882 17.351 1.00 88.00 90 LEU A CA 1
ATOM 749 C C . LEU A 1 90 ? -16.191 1.925 18.763 1.00 88.00 90 LEU A C 1
ATOM 751 O O . LEU A 1 90 ? -15.792 2.978 19.251 1.00 88.00 90 LEU A O 1
ATOM 755 N N . THR A 1 91 ? -16.074 0.763 19.390 1.00 89.56 91 THR A N 1
ATOM 756 C CA . THR A 1 91 ? -15.486 0.622 20.719 1.00 89.56 91 THR A CA 1
ATOM 757 C C . THR A 1 91 ? -14.231 -0.234 20.661 1.00 89.56 91 THR A C 1
ATOM 759 O O . THR A 1 91 ? -14.236 -1.363 20.171 1.00 89.56 91 THR A O 1
ATOM 762 N N . VAL A 1 92 ? -13.132 0.313 21.182 1.00 90.50 92 VAL A N 1
ATOM 763 C CA . VAL A 1 92 ? -11.804 -0.313 21.188 1.00 90.50 92 VAL A CA 1
ATOM 764 C C . VAL A 1 92 ? -11.266 -0.417 22.614 1.00 90.50 92 VAL A C 1
ATOM 766 O O . VAL A 1 92 ? -11.442 0.483 23.439 1.00 90.50 92 VAL A O 1
ATOM 769 N N . SER A 1 93 ? -10.581 -1.515 22.935 1.00 90.44 93 SER A N 1
ATOM 770 C CA . SER A 1 93 ? -9.969 -1.690 24.256 1.00 90.44 93 SER A CA 1
ATOM 771 C C . SER A 1 93 ? -8.720 -0.823 24.422 1.00 90.44 93 SER A C 1
ATOM 773 O O . SER A 1 93 ? -7.818 -0.809 23.580 1.00 90.44 93 SER A O 1
ATOM 775 N N . ARG A 1 94 ? -8.621 -0.140 25.571 1.00 88.31 94 ARG A N 1
ATOM 776 C CA . ARG A 1 94 ? -7.461 0.700 25.910 1.00 88.31 94 ARG A CA 1
ATOM 777 C C . ARG A 1 94 ? -6.181 -0.104 26.094 1.00 88.31 94 ARG A C 1
ATOM 779 O O . ARG A 1 94 ? -5.101 0.402 25.796 1.00 88.31 94 ARG A O 1
ATOM 786 N N . ARG A 1 95 ? -6.278 -1.335 26.612 1.00 88.00 95 ARG A N 1
ATOM 787 C CA . ARG A 1 95 ? -5.105 -2.196 26.804 1.00 88.00 95 ARG A CA 1
ATOM 788 C C . ARG A 1 95 ? -4.542 -2.622 25.454 1.00 88.00 95 ARG A C 1
ATOM 790 O O . ARG A 1 95 ? -3.364 -2.410 25.195 1.00 88.00 95 ARG A O 1
ATOM 797 N N . ARG A 1 96 ? -5.411 -3.108 24.567 1.00 87.81 96 ARG A N 1
ATOM 798 C CA . ARG A 1 96 ? -5.036 -3.504 23.204 1.00 87.81 96 ARG A CA 1
ATOM 799 C C . ARG A 1 96 ? -4.479 -2.331 22.405 1.00 87.81 96 ARG A C 1
ATOM 801 O O . ARG A 1 96 ? -3.433 -2.461 21.781 1.00 87.81 96 ARG A O 1
ATOM 808 N N . TRP A 1 97 ? -5.091 -1.155 22.523 1.00 88.06 97 TRP A N 1
ATOM 809 C CA . TRP A 1 97 ? -4.551 0.069 21.936 1.00 88.06 97 TRP A CA 1
ATOM 810 C C . TRP A 1 97 ? -3.105 0.348 22.360 1.00 88.06 97 TRP A C 1
ATOM 812 O O . TRP A 1 97 ? -2.239 0.608 21.523 1.00 88.06 97 TRP A O 1
ATOM 822 N N . LYS A 1 98 ? -2.845 0.276 23.670 1.00 84.81 98 LYS A N 1
ATOM 823 C CA . LYS A 1 98 ? -1.521 0.520 24.244 1.00 84.81 98 LYS A CA 1
ATOM 824 C C . LYS A 1 98 ? -0.485 -0.487 23.744 1.00 84.81 98 LYS A C 1
ATOM 826 O O . LYS A 1 98 ? 0.636 -0.098 23.437 1.00 84.81 98 LYS A O 1
ATOM 831 N N . ASP A 1 99 ? -0.868 -1.754 23.658 1.00 82.44 99 ASP A N 1
ATOM 832 C CA . ASP A 1 99 ? 0.051 -2.836 23.309 1.00 82.44 99 ASP A CA 1
ATOM 833 C C . ASP A 1 99 ? 0.383 -2.878 21.807 1.00 82.44 99 ASP A C 1
ATOM 835 O O . ASP A 1 99 ? 1.488 -3.273 21.451 1.00 82.44 99 ASP A O 1
ATOM 839 N N . PHE A 1 100 ? -0.542 -2.475 20.924 1.00 75.56 100 PHE A N 1
ATOM 840 C CA . PHE A 1 100 ? -0.387 -2.649 19.468 1.00 75.56 100 PHE A CA 1
ATOM 841 C C . PHE A 1 100 ? -0.156 -1.354 18.699 1.00 75.56 100 PHE A C 1
ATOM 843 O O . PHE A 1 100 ? 0.555 -1.360 17.699 1.00 75.56 100 PHE A O 1
ATOM 850 N N . VAL A 1 101 ? -0.741 -0.246 19.153 1.00 74.81 101 VAL A N 1
ATOM 851 C CA . VAL A 1 101 ? -0.767 1.004 18.382 1.00 74.81 101 VAL A CA 1
ATOM 852 C C . VAL A 1 101 ? 0.053 2.095 19.066 1.00 74.81 101 VAL A C 1
ATOM 854 O O . VAL A 1 101 ? 0.574 2.985 18.412 1.00 74.81 101 VAL A O 1
ATOM 857 N N . ASP A 1 102 ? 0.137 2.114 20.397 1.00 72.44 102 ASP A N 1
ATOM 858 C CA . ASP A 1 102 ? 0.819 3.195 21.133 1.00 72.44 102 ASP A CA 1
ATOM 859 C C . ASP A 1 102 ? 2.347 3.062 21.196 1.00 72.44 102 ASP A C 1
ATOM 861 O O . ASP A 1 102 ? 3.044 4.006 21.557 1.00 72.44 102 ASP A O 1
ATOM 865 N N . LEU A 1 103 ? 2.884 1.905 20.806 1.00 62.25 103 LEU A N 1
ATOM 866 C CA . LEU A 1 103 ? 4.327 1.657 20.758 1.00 62.25 103 LEU A CA 1
ATOM 867 C C . LEU A 1 103 ? 5.012 2.281 19.531 1.00 62.25 103 LEU A C 1
ATOM 869 O O . LEU A 1 103 ? 6.241 2.343 19.486 1.00 62.25 103 LEU A O 1
ATOM 873 N N . SER A 1 104 ? 4.245 2.732 18.537 1.00 56.81 104 SER A N 1
ATOM 874 C CA . SER A 1 104 ? 4.759 3.280 17.282 1.00 56.81 104 SER A CA 1
ATOM 875 C C . SER A 1 104 ? 4.765 4.811 17.270 1.00 56.81 104 SER A C 1
ATOM 877 O O . SER A 1 104 ? 3.774 5.472 17.575 1.00 56.81 104 SER A O 1
ATOM 879 N N . THR A 1 105 ? 5.900 5.386 16.881 1.00 53.19 105 THR A N 1
ATOM 880 C CA . THR A 1 105 ? 6.320 6.775 17.130 1.00 53.19 105 THR A CA 1
ATOM 881 C C . THR A 1 105 ? 5.656 7.876 16.283 1.00 53.19 105 THR A C 1
ATOM 883 O O . THR A 1 105 ? 6.162 8.995 16.267 1.00 53.19 105 THR A O 1
ATOM 886 N N . ASN A 1 106 ? 4.530 7.623 15.610 1.00 58.72 106 ASN A N 1
ATOM 887 C CA . ASN A 1 106 ? 3.928 8.556 14.642 1.00 58.72 106 ASN A CA 1
ATOM 888 C C . ASN A 1 106 ? 2.478 8.943 14.997 1.00 58.72 106 ASN A C 1
ATOM 890 O O . ASN A 1 106 ? 1.569 8.750 14.198 1.00 58.72 106 ASN A O 1
ATOM 894 N N . LYS A 1 107 ? 2.246 9.492 16.196 1.00 58.34 107 LYS A N 1
ATOM 895 C CA . LYS A 1 107 ? 0.931 10.028 16.604 1.00 58.34 107 LYS A CA 1
ATOM 896 C C . LYS A 1 107 ? 1.021 11.492 17.010 1.00 58.34 107 LYS A C 1
ATOM 898 O O . LYS A 1 107 ? 2.005 11.888 17.633 1.00 58.34 107 LYS A O 1
ATOM 903 N N . ILE A 1 108 ? -0.030 12.260 16.715 1.00 59.06 108 ILE A N 1
ATOM 904 C CA . ILE A 1 108 ? -0.162 13.665 17.133 1.00 59.06 108 ILE A CA 1
ATOM 905 C C . ILE A 1 108 ? -0.251 13.749 18.664 1.00 59.06 108 ILE A C 1
ATOM 907 O O . ILE A 1 108 ? 0.489 14.508 19.290 1.00 59.06 108 ILE A O 1
ATOM 911 N N . VAL A 1 109 ? -1.096 12.913 19.282 1.00 60.25 109 VAL A N 1
ATOM 912 C CA . VAL A 1 109 ? -1.156 12.728 20.739 1.00 60.25 109 VAL A CA 1
ATOM 913 C C . VAL A 1 109 ? -0.846 11.273 21.089 1.00 60.25 109 VAL A C 1
ATOM 915 O O . VAL A 1 109 ? -1.413 10.337 20.527 1.00 60.25 109 VAL A O 1
ATOM 918 N N . GLN A 1 110 ? 0.072 11.073 22.036 1.00 66.31 110 GLN A N 1
ATOM 919 C CA . GLN A 1 110 ? 0.428 9.745 22.546 1.00 66.31 110 GLN A CA 1
ATOM 920 C C . GLN A 1 110 ? -0.627 9.236 23.542 1.00 66.31 110 GLN A C 1
ATOM 922 O O . GLN A 1 110 ? -1.200 10.013 24.307 1.00 66.31 110 GLN A O 1
ATOM 927 N N . GLY A 1 111 ? -0.876 7.927 23.561 1.00 74.44 111 GLY A N 1
ATOM 928 C CA . GLY A 1 111 ? -1.734 7.260 24.545 1.00 74.44 111 GLY A CA 1
ATOM 929 C C . GLY A 1 111 ? -3.179 6.999 24.119 1.00 74.44 111 GLY A C 1
ATOM 930 O O . GLY A 1 111 ? -3.887 6.273 24.822 1.00 74.44 111 GLY A O 1
ATOM 931 N N . ARG A 1 112 ? -3.648 7.554 22.992 1.00 83.50 112 ARG A N 1
ATOM 932 C CA . ARG A 1 112 ? -5.044 7.422 22.531 1.00 83.50 112 ARG A CA 1
ATOM 933 C C . ARG A 1 112 ? -5.182 7.509 21.002 1.00 83.50 112 ARG A C 1
ATOM 935 O O . ARG A 1 112 ? -4.225 7.922 20.350 1.00 83.50 112 ARG A O 1
ATOM 942 N N . PRO A 1 113 ? -6.332 7.109 20.436 1.00 86.94 113 PRO A N 1
ATOM 943 C CA . PRO A 1 113 ? -6.718 7.476 19.073 1.00 86.94 113 PRO A CA 1
ATOM 944 C C . PRO A 1 113 ? -6.846 9.000 18.941 1.00 86.94 113 PRO A C 1
ATOM 946 O O . PRO A 1 113 ? -7.262 9.660 19.907 1.00 86.94 113 PRO A O 1
ATOM 949 N N . ASN A 1 114 ? -6.480 9.555 17.782 1.00 86.12 114 ASN A N 1
ATOM 950 C CA . ASN A 1 114 ? -6.651 10.974 17.487 1.00 86.12 114 ASN A CA 1
ATOM 951 C C . ASN A 1 114 ? -7.848 11.198 16.566 1.00 86.12 114 ASN A C 1
ATOM 953 O O . ASN A 1 114 ? -8.262 10.338 15.793 1.00 86.12 114 ASN A O 1
ATOM 957 N N . ASP A 1 115 ? -8.395 12.392 16.696 1.00 87.50 115 ASP A N 1
ATOM 958 C CA . ASP A 1 115 ? -9.293 13.010 15.741 1.00 87.50 115 ASP A CA 1
ATOM 959 C C . ASP A 1 115 ? -8.601 13.178 14.378 1.00 87.50 115 ASP A C 1
ATOM 961 O O . ASP A 1 115 ? -7.428 13.546 14.297 1.00 87.50 115 ASP A O 1
ATOM 965 N N . GLY A 1 116 ? -9.327 12.865 13.305 1.00 84.88 116 GLY A N 1
ATOM 966 C CA . GLY A 1 116 ? -8.841 12.896 11.926 1.00 84.88 116 GLY A CA 1
ATOM 967 C C . GLY A 1 116 ? -8.035 11.671 11.482 1.00 84.88 116 GLY A C 1
ATOM 968 O O . GLY A 1 116 ? -7.602 11.635 10.332 1.00 84.88 116 GLY A O 1
ATOM 969 N N . ASP A 1 117 ? -7.816 10.682 12.353 1.00 88.69 117 ASP A N 1
ATOM 970 C CA . ASP A 1 117 ? -7.251 9.387 11.958 1.00 88.69 117 ASP A CA 1
ATOM 971 C C . ASP A 1 117 ? -8.302 8.529 11.231 1.00 88.69 117 ASP A C 1
ATOM 973 O O . ASP A 1 117 ? -9.508 8.714 11.420 1.00 88.69 117 ASP A O 1
ATOM 977 N N . LEU A 1 118 ? -7.852 7.562 10.426 1.00 88.69 118 LEU A N 1
ATOM 978 C CA . LEU A 1 118 ? -8.734 6.740 9.596 1.00 88.69 118 LEU A CA 1
ATOM 979 C C . LEU A 1 118 ? -8.847 5.300 10.105 1.00 88.69 118 LEU A C 1
ATOM 981 O O . LEU A 1 118 ? -7.913 4.731 10.677 1.00 88.69 118 LEU A O 1
ATOM 985 N N . ILE A 1 119 ? -10.005 4.695 9.853 1.00 89.62 119 ILE A N 1
ATOM 986 C CA . ILE A 1 119 ? -10.309 3.292 10.125 1.00 89.62 119 ILE A CA 1
ATOM 987 C C . ILE A 1 119 ? -10.774 2.649 8.824 1.00 89.62 119 ILE A C 1
ATOM 989 O O . ILE A 1 119 ? -11.802 3.025 8.264 1.00 89.62 119 ILE A O 1
ATOM 993 N N . PHE A 1 120 ? -10.024 1.656 8.359 1.00 86.75 120 PHE A N 1
ATOM 994 C CA . PHE A 1 120 ? -10.345 0.878 7.172 1.00 86.75 120 PHE A CA 1
ATOM 995 C C . PHE A 1 120 ? -10.929 -0.485 7.541 1.00 86.75 120 PHE A C 1
ATOM 997 O O . PHE A 1 120 ? -10.340 -1.257 8.308 1.00 86.75 120 PHE A O 1
ATOM 1004 N N . PHE A 1 121 ? -12.074 -0.793 6.939 1.00 83.00 121 PHE A N 1
ATOM 1005 C CA . PHE A 1 121 ? -12.787 -2.048 7.114 1.00 83.00 121 PHE A CA 1
ATOM 1006 C C . PHE A 1 121 ? -12.455 -3.000 5.957 1.00 83.00 121 PHE A C 1
ATOM 1008 O O . PHE A 1 121 ? -12.825 -2.741 4.811 1.00 83.00 121 PHE A O 1
ATOM 1015 N N . PRO A 1 122 ? -11.805 -4.148 6.213 1.00 71.88 122 PRO A N 1
ATOM 1016 C CA . PRO A 1 122 ? -11.357 -5.033 5.141 1.00 71.88 122 PRO A CA 1
ATOM 1017 C C . PRO A 1 122 ? -12.496 -5.757 4.407 1.00 71.88 122 PRO A C 1
ATOM 1019 O O . PRO A 1 122 ? -12.267 -6.249 3.303 1.00 71.88 122 PRO A O 1
ATOM 1022 N N . LEU A 1 123 ? -13.690 -5.853 5.007 1.00 70.50 123 LEU A N 1
ATOM 1023 C CA . LEU A 1 123 ? -14.828 -6.602 4.457 1.00 70.50 123 LEU A CA 1
ATOM 1024 C C . LEU A 1 123 ? -15.604 -5.829 3.384 1.00 70.50 123 LEU A C 1
ATOM 1026 O O . LEU A 1 123 ? -15.956 -6.409 2.363 1.00 70.50 123 LEU A O 1
ATOM 1030 N N . ASN A 1 124 ? -15.876 -4.545 3.617 1.00 68.44 124 ASN A N 1
ATOM 1031 C CA . ASN A 1 124 ? -16.617 -3.675 2.693 1.00 68.44 124 ASN A CA 1
ATOM 1032 C C . ASN A 1 124 ? -15.715 -2.657 1.983 1.00 68.44 124 ASN A C 1
ATOM 1034 O O . ASN A 1 124 ? -16.202 -1.914 1.146 1.00 68.44 124 ASN A O 1
ATOM 1038 N N . GLN A 1 125 ? -14.421 -2.632 2.314 1.00 70.50 125 GLN A N 1
ATOM 1039 C CA . GLN A 1 125 ? -13.449 -1.679 1.791 1.00 70.50 125 GLN A CA 1
ATOM 1040 C C . GLN A 1 125 ? -13.817 -0.209 2.061 1.00 70.50 125 GLN A C 1
ATOM 1042 O O . GLN A 1 125 ? -13.368 0.674 1.346 1.00 70.50 125 GLN A O 1
ATOM 1047 N N . ASN A 1 126 ? -14.591 0.079 3.109 1.00 74.00 126 ASN A N 1
ATOM 1048 C CA . ASN A 1 126 ? -14.927 1.458 3.458 1.00 74.00 126 ASN A CA 1
ATOM 1049 C C . ASN A 1 126 ? -13.890 2.051 4.419 1.00 74.00 126 ASN A C 1
ATOM 1051 O O . ASN A 1 126 ? -13.353 1.357 5.292 1.00 74.00 126 ASN A O 1
ATOM 1055 N N . VAL A 1 127 ? -13.647 3.354 4.270 1.00 83.94 127 VAL A N 1
ATOM 1056 C CA . VAL A 1 127 ? -12.791 4.152 5.154 1.00 83.94 127 VAL A CA 1
ATOM 1057 C C . VAL A 1 127 ? -13.660 5.119 5.940 1.00 83.94 127 VAL A C 1
ATOM 1059 O O . VAL A 1 127 ? -14.497 5.819 5.372 1.00 83.94 127 VAL A O 1
ATOM 1062 N N . PHE A 1 128 ? -13.442 5.169 7.247 1.00 86.81 128 PHE A N 1
ATOM 1063 C CA . PHE A 1 128 ? -14.117 6.094 8.146 1.00 86.81 128 PHE A CA 1
ATOM 1064 C C . PHE A 1 128 ? -13.096 6.981 8.848 1.00 86.81 128 PHE A C 1
ATOM 1066 O O . PHE A 1 128 ? -12.046 6.508 9.278 1.00 86.81 128 PHE A O 1
ATOM 1073 N N . GLU A 1 129 ? -13.411 8.260 8.985 1.00 87.56 129 GLU A N 1
ATOM 1074 C CA . GLU A 1 129 ? -12.619 9.238 9.720 1.00 87.56 129 GLU A CA 1
ATOM 1075 C C . GLU A 1 129 ? -13.130 9.365 11.149 1.00 87.56 129 GLU A C 1
ATOM 1077 O O . GLU A 1 129 ? -14.326 9.542 11.383 1.00 87.56 129 GLU A O 1
ATOM 1082 N N . ILE A 1 130 ? -12.222 9.319 12.121 1.00 90.50 130 ILE A N 1
ATOM 1083 C CA . ILE A 1 130 ? -12.548 9.546 13.526 1.00 90.50 130 ILE A CA 1
ATOM 1084 C C . ILE A 1 130 ? -12.827 11.037 13.733 1.00 90.50 130 ILE A C 1
ATOM 1086 O O . ILE A 1 130 ? -11.908 11.854 13.747 1.00 90.50 130 ILE A O 1
ATOM 1090 N N . LYS A 1 131 ? -14.092 11.399 13.958 1.00 88.94 131 LYS A N 1
ATOM 1091 C CA . LYS A 1 131 ? -14.484 12.779 14.279 1.00 88.94 131 LYS A CA 1
ATOM 1092 C C . LYS A 1 131 ? -14.312 13.089 15.752 1.00 88.94 131 LYS A C 1
ATOM 1094 O O . LYS A 1 131 ? -13.889 14.185 16.116 1.00 88.94 131 LYS A O 1
ATOM 1099 N N . PHE A 1 132 ? -14.627 12.123 16.610 1.00 86.38 132 PHE A N 1
ATOM 1100 C CA . PHE A 1 132 ? -14.558 12.323 18.046 1.00 86.38 132 PHE A CA 1
ATOM 1101 C C . PHE A 1 132 ? -14.139 11.054 18.782 1.00 86.38 132 PHE A C 1
ATOM 1103 O O . PHE A 1 132 ? -14.599 9.953 18.486 1.00 86.38 132 PHE A O 1
ATOM 1110 N N . VAL A 1 133 ? -13.261 11.230 19.770 1.00 86.94 133 VAL A N 1
ATOM 1111 C CA . VAL A 1 133 ? -12.802 10.165 20.665 1.00 86.94 133 VAL A CA 1
ATOM 1112 C C . VAL A 1 133 ? -13.344 10.457 22.052 1.00 86.94 133 VAL A C 1
ATOM 1114 O O . VAL A 1 133 ? -12.807 11.291 22.787 1.00 86.94 133 VAL A O 1
ATOM 1117 N N . GLU A 1 134 ? -14.401 9.745 22.418 1.00 82.19 134 GLU A N 1
ATOM 1118 C CA . GLU A 1 134 ? -14.995 9.834 23.739 1.00 82.19 134 GLU A CA 1
ATOM 1119 C C . GLU A 1 134 ? -14.046 9.197 24.760 1.00 82.19 134 GLU A C 1
ATOM 1121 O O . GLU A 1 134 ? -13.603 8.046 24.644 1.00 82.19 134 GLU A O 1
ATOM 1126 N N . ASN A 1 135 ? -13.704 9.979 25.782 1.00 71.31 135 ASN A N 1
ATOM 1127 C CA . ASN A 1 135 ? -12.788 9.556 26.831 1.00 71.31 135 ASN A CA 1
ATOM 1128 C C . ASN A 1 135 ? -13.361 9.725 28.241 1.00 71.31 135 ASN A C 1
ATOM 1130 O O . ASN A 1 135 ? -12.609 9.495 29.191 1.00 71.31 135 ASN A O 1
ATOM 1134 N N . GLN A 1 136 ? -14.653 10.072 28.381 1.00 64.12 136 GLN A N 1
ATOM 1135 C CA . GLN A 1 136 ? -15.281 10.368 29.678 1.00 64.12 136 GLN A CA 1
ATOM 1136 C C . GLN A 1 136 ? -16.544 9.541 30.004 1.00 64.12 136 GLN A C 1
ATOM 1138 O O . GLN A 1 136 ? -16.956 9.547 31.164 1.00 64.12 136 GLN A O 1
ATOM 1143 N N . SER A 1 137 ? -17.117 8.772 29.065 1.00 55.88 137 SER A N 1
ATOM 1144 C CA . SER A 1 137 ? -18.356 7.977 29.261 1.00 55.88 137 SER A CA 1
ATOM 1145 C C . SER A 1 137 ? -18.191 6.500 28.823 1.00 55.88 137 SER A C 1
ATOM 1147 O O . SER A 1 137 ? -17.360 6.265 27.950 1.00 55.88 137 SER A O 1
ATOM 1149 N N . PRO A 1 138 ? -18.904 5.488 29.401 1.00 52.28 138 PRO A N 1
ATOM 1150 C CA . PRO A 1 138 ? -20.176 5.612 30.126 1.00 52.28 138 PRO A CA 1
ATOM 1151 C C . PRO A 1 138 ? -20.203 5.172 31.602 1.00 52.28 138 PRO A C 1
ATOM 1153 O O . PRO A 1 138 ? -21.172 5.462 32.294 1.00 52.28 138 PRO A O 1
ATOM 1156 N N . PHE A 1 139 ? -19.189 4.501 32.148 1.00 51.19 139 PHE A N 1
ATOM 1157 C CA . PHE A 1 139 ? -19.226 4.065 33.550 1.00 51.19 139 PHE A CA 1
ATOM 1158 C C . PHE A 1 139 ? -17.797 3.869 34.078 1.00 51.19 139 PHE A C 1
ATOM 1160 O O . PHE A 1 139 ? -17.099 2.949 33.657 1.00 51.19 139 PHE A O 1
ATOM 1167 N N . TYR A 1 140 ? -17.365 4.704 35.034 1.00 60.19 140 TYR A N 1
ATOM 1168 C CA . TYR A 1 140 ? -16.120 4.533 35.805 1.00 60.19 140 TYR A CA 1
ATOM 1169 C C . TYR A 1 140 ? -16.239 3.332 36.761 1.00 60.19 140 TYR A C 1
ATOM 1171 O O . TYR A 1 140 ? -16.214 3.468 37.988 1.00 60.19 140 TYR A O 1
ATOM 1179 N N . GLN A 1 141 ? -16.417 2.131 36.213 1.00 58.97 141 GLN A N 1
ATOM 1180 C CA . GLN A 1 141 ? -16.469 0.915 37.014 1.00 58.97 141 GLN A CA 1
ATOM 1181 C C . GLN A 1 141 ? -15.100 0.722 37.658 1.00 58.97 141 GLN A C 1
ATOM 1183 O O . GLN A 1 141 ? -14.069 0.710 36.984 1.00 58.97 141 GLN A O 1
ATOM 1188 N N . LEU A 1 142 ? -15.078 0.604 38.986 1.00 71.44 142 LEU A N 1
ATOM 1189 C CA . LEU A 1 142 ? -13.839 0.408 39.742 1.00 71.44 142 LEU A CA 1
ATOM 1190 C C . LEU A 1 142 ? -12.809 1.545 39.541 1.00 71.44 142 LEU A C 1
ATOM 1192 O O . LEU A 1 142 ? -11.605 1.297 39.614 1.00 71.44 142 LEU A O 1
ATOM 1196 N N . ASN A 1 143 ? -13.267 2.784 39.291 1.00 69.00 143 ASN A N 1
ATOM 1197 C CA . ASN A 1 143 ? -12.441 3.989 39.089 1.00 69.00 143 ASN A CA 1
ATOM 1198 C C . ASN A 1 143 ? -11.486 3.944 37.881 1.00 69.00 143 ASN A C 1
ATOM 1200 O O . ASN A 1 143 ? -10.457 4.622 37.882 1.00 69.00 143 ASN A O 1
ATOM 1204 N N . LYS A 1 144 ? -11.804 3.167 36.841 1.00 76.69 144 LYS A N 1
ATOM 1205 C CA . LYS A 1 144 ? -10.976 3.076 35.634 1.00 76.69 144 LYS A CA 1
ATOM 1206 C C . LYS A 1 144 ? -11.838 3.050 34.375 1.00 76.69 144 LYS A C 1
ATOM 1208 O O . LYS A 1 144 ? -12.959 2.554 34.388 1.00 76.69 144 LYS A O 1
ATOM 1213 N N . LEU A 1 145 ? -11.291 3.600 33.296 1.00 82.56 145 LEU A N 1
ATOM 1214 C CA . LEU A 1 145 ? -11.845 3.492 31.951 1.00 82.56 145 LEU A CA 1
ATOM 1215 C C . LEU A 1 145 ? -11.110 2.372 31.217 1.00 82.56 145 LEU A C 1
ATOM 1217 O O . LEU A 1 145 ? -9.877 2.339 31.227 1.00 82.56 145 LEU A O 1
ATOM 1221 N N . TYR A 1 146 ? -11.863 1.470 30.595 1.00 85.56 146 TYR A N 1
ATOM 1222 C CA . TYR A 1 146 ? -11.331 0.258 29.957 1.00 85.56 146 TYR A CA 1
ATOM 1223 C C . TYR A 1 146 ? -11.382 0.309 28.426 1.00 85.56 146 TYR A C 1
ATOM 1225 O O . TYR A 1 146 ? -10.644 -0.420 27.761 1.00 85.56 146 TYR A O 1
ATOM 1233 N N . VAL A 1 147 ? -12.205 1.206 27.872 1.00 88.25 147 VAL A N 1
ATOM 1234 C CA . VAL A 1 147 ? -12.442 1.353 26.430 1.00 88.25 147 VAL A CA 1
ATOM 1235 C C . VAL A 1 147 ? -12.260 2.800 25.955 1.00 88.25 147 VAL A C 1
ATOM 1237 O O . VAL A 1 147 ? -12.265 3.738 26.763 1.00 88.25 147 VAL A O 1
ATOM 1240 N N . TYR A 1 148 ? -12.036 2.963 24.655 1.00 88.44 148 TYR A N 1
ATOM 1241 C CA . TYR A 1 148 ? -12.270 4.201 23.916 1.00 88.44 148 TYR A CA 1
ATOM 1242 C C . TYR A 1 148 ? -13.481 3.985 23.016 1.00 88.44 148 TYR A C 1
ATOM 1244 O O . TYR A 1 148 ? -13.563 2.946 22.362 1.00 88.44 148 TYR A O 1
ATOM 1252 N N . THR A 1 149 ? -14.374 4.967 22.976 1.00 88.50 149 THR A N 1
ATOM 1253 C CA . THR A 1 149 ? -15.500 4.983 22.042 1.00 88.50 149 THR A CA 1
ATOM 1254 C C . THR A 1 149 ? -15.207 6.038 20.984 1.00 88.50 149 THR A C 1
ATOM 1256 O O . THR A 1 149 ? -14.849 7.172 21.304 1.00 88.50 149 THR A O 1
ATOM 1259 N N . LEU A 1 150 ? -15.268 5.631 19.724 1.00 88.94 150 LEU A N 1
ATOM 1260 C CA . LEU A 1 150 ? -14.913 6.417 18.554 1.00 88.94 150 LEU A CA 1
ATOM 1261 C C . LEU A 1 150 ? -16.187 6.672 17.765 1.00 88.94 150 LEU A C 1
ATOM 1263 O O . LEU A 1 150 ? -16.857 5.727 17.352 1.00 88.94 150 LEU A O 1
ATOM 1267 N N . THR A 1 151 ? -16.495 7.942 17.556 1.00 88.31 151 THR A N 1
ATOM 1268 C CA . THR A 1 151 ? -17.510 8.357 16.595 1.00 88.31 151 THR A CA 1
ATOM 1269 C C . THR A 1 151 ? -16.804 8.633 15.281 1.00 88.31 151 THR A C 1
ATOM 1271 O O . THR A 1 151 ? -15.893 9.470 15.224 1.00 88.31 151 THR A O 1
ATOM 1274 N N . CYS A 1 152 ? -17.190 7.900 14.244 1.00 86.62 152 CYS A N 1
ATOM 1275 C CA . CYS A 1 152 ? -16.562 7.977 12.938 1.00 86.62 152 CYS A CA 1
ATOM 1276 C C . CYS A 1 152 ? -17.604 8.259 11.862 1.00 86.62 152 CYS A C 1
ATOM 1278 O O . CYS A 1 152 ? -18.707 7.728 11.909 1.00 86.62 152 CYS A O 1
ATOM 1280 N N . GLU A 1 153 ? -17.231 9.056 10.873 1.00 84.75 153 GLU A N 1
ATOM 1281 C CA . GLU A 1 153 ? -18.047 9.319 9.687 1.00 84.75 153 GLU A CA 1
ATOM 1282 C C . GLU A 1 153 ? -17.336 8.769 8.456 1.00 84.75 153 GLU A C 1
ATOM 1284 O O . GLU A 1 153 ? -16.117 8.584 8.481 1.00 84.75 153 GLU A O 1
ATOM 1289 N N . MET A 1 154 ? -18.075 8.479 7.383 1.00 80.44 154 MET A N 1
ATOM 1290 C CA . MET A 1 154 ? -17.459 8.069 6.120 1.00 80.44 154 MET A CA 1
ATOM 1291 C C . MET A 1 154 ? -16.424 9.114 5.681 1.00 80.44 154 MET A C 1
ATOM 1293 O O . MET A 1 154 ? -16.721 10.308 5.641 1.00 80.44 154 MET A O 1
ATOM 1297 N N . PHE A 1 155 ? -15.200 8.669 5.393 1.00 80.38 155 PHE A N 1
ATOM 1298 C CA . PHE A 1 155 ? -14.134 9.570 4.973 1.00 80.38 155 PHE A CA 1
ATOM 1299 C C . PHE A 1 155 ? -14.424 10.093 3.566 1.00 80.38 155 PHE A C 1
ATOM 1301 O O . PHE A 1 155 ? -14.714 9.320 2.652 1.00 80.38 155 PHE A O 1
ATOM 1308 N N . GLU A 1 156 ? -14.335 11.408 3.400 1.00 72.12 156 GLU A N 1
ATOM 1309 C CA . GLU A 1 156 ? -14.408 12.044 2.092 1.00 72.12 156 GLU A CA 1
ATOM 1310 C C . GLU A 1 156 ? -12.999 12.162 1.526 1.00 72.12 156 GLU A C 1
ATOM 1312 O O . GLU A 1 156 ? -12.133 12.827 2.099 1.00 72.12 156 GLU A O 1
ATOM 1317 N N . TYR A 1 157 ? -12.780 11.493 0.399 1.00 64.56 157 TYR A N 1
ATOM 1318 C CA . TYR A 1 157 ? -11.523 11.578 -0.325 1.00 64.56 157 TYR A CA 1
ATOM 1319 C C . TYR A 1 157 ? -11.323 13.006 -0.855 1.00 64.56 157 TYR A C 1
ATOM 1321 O O . TYR A 1 157 ? -12.248 13.638 -1.365 1.00 64.56 157 TYR A O 1
ATOM 1329 N N . GLY A 1 158 ? -10.107 13.517 -0.693 1.00 64.56 158 GLY A N 1
ATOM 1330 C CA . GLY A 1 158 ? -9.649 14.819 -1.186 1.00 64.56 158 GLY A CA 1
ATOM 1331 C C . GLY A 1 158 ? -8.182 14.696 -1.602 1.00 64.56 158 GLY A C 1
ATOM 1332 O O . GLY A 1 158 ? -7.745 13.601 -1.925 1.00 64.56 158 GLY A O 1
ATOM 1333 N N . ASP A 1 159 ? -7.373 15.755 -1.490 1.00 54.97 159 ASP A N 1
ATOM 1334 C CA . ASP A 1 159 ? -5.934 15.732 -1.853 1.00 54.97 159 ASP A CA 1
ATOM 1335 C C . ASP A 1 159 ? -5.027 14.971 -0.847 1.00 54.97 159 ASP A C 1
ATOM 1337 O O . ASP A 1 159 ? -3.880 15.350 -0.584 1.00 54.97 159 ASP A O 1
ATOM 1341 N N . SER A 1 160 ? -5.541 13.926 -0.197 1.00 60.75 160 SER A N 1
ATOM 1342 C CA . SER A 1 160 ? -4.810 13.167 0.824 1.00 60.75 160 SER A CA 1
ATOM 1343 C C . SER A 1 160 ? -3.997 12.041 0.200 1.00 60.75 160 SER A C 1
ATOM 1345 O O . SER A 1 160 ? -4.516 11.258 -0.574 1.00 60.75 160 SER A O 1
ATOM 1347 N N . ILE A 1 161 ? -2.723 11.899 0.573 1.00 62.72 161 ILE A N 1
ATOM 1348 C CA . ILE A 1 161 ? -1.858 10.862 -0.010 1.00 62.72 161 ILE A CA 1
ATOM 1349 C C . ILE A 1 161 ? -1.847 9.615 0.882 1.00 62.72 161 ILE A C 1
ATOM 1351 O O . ILE A 1 161 ? -1.434 9.681 2.047 1.00 62.72 161 ILE A O 1
ATOM 1355 N N . PHE A 1 162 ? -2.224 8.472 0.302 1.00 68.62 162 PHE A N 1
ATOM 1356 C CA . PHE A 1 162 ? -2.137 7.143 0.915 1.00 68.62 162 PHE A CA 1
ATOM 1357 C C . PHE A 1 162 ? -0.893 6.384 0.417 1.00 68.62 162 PHE A C 1
ATOM 1359 O O . PHE A 1 162 ? -0.731 6.132 -0.779 1.00 68.62 162 PHE A O 1
ATOM 1366 N N . ASP A 1 163 ? 0.009 6.037 1.337 1.00 68.19 163 ASP A N 1
ATOM 1367 C CA . ASP A 1 163 ? 1.204 5.213 1.085 1.00 68.19 163 ASP A CA 1
ATOM 1368 C C . ASP A 1 163 ? 1.505 4.342 2.315 1.00 68.19 163 ASP A C 1
ATOM 1370 O O . ASP A 1 163 ? 2.565 4.415 2.935 1.00 68.19 163 ASP A O 1
ATOM 1374 N N . THR A 1 164 ? 0.504 3.563 2.719 1.00 65.38 164 THR A N 1
ATOM 1375 C CA . THR A 1 164 ? 0.503 2.721 3.923 1.00 65.38 164 THR A CA 1
ATOM 1376 C C . THR A 1 164 ? 1.262 1.405 3.755 1.00 65.38 164 THR A C 1
ATOM 1378 O O . THR A 1 164 ? 1.419 0.646 4.716 1.00 65.38 164 THR A O 1
ATOM 1381 N N . GLY A 1 165 ? 1.691 1.090 2.528 1.00 63.25 165 GLY A N 1
ATOM 1382 C CA . GLY A 1 165 ? 2.321 -0.178 2.167 1.00 63.25 165 GLY A CA 1
ATOM 1383 C C . GLY A 1 165 ? 1.327 -1.335 2.020 1.00 63.25 165 GLY A C 1
ATOM 1384 O O . GLY A 1 165 ? 1.721 -2.440 1.636 1.00 63.25 165 GLY A O 1
ATOM 1385 N N . ASN A 1 166 ? 0.037 -1.105 2.288 1.00 66.44 166 ASN A N 1
ATOM 1386 C CA . ASN A 1 166 ? -1.030 -2.064 2.049 1.00 66.44 166 ASN A CA 1
ATOM 1387 C C . ASN A 1 166 ? -1.801 -1.672 0.790 1.00 66.44 166 ASN A C 1
ATOM 1389 O O . ASN A 1 166 ? -2.607 -0.746 0.798 1.00 66.44 166 ASN A O 1
ATOM 1393 N N . SER A 1 167 ? -1.635 -2.464 -0.272 1.00 64.44 167 SER A N 1
ATOM 1394 C CA . SER A 1 167 ? -2.303 -2.224 -1.558 1.00 64.44 167 SER A CA 1
ATOM 1395 C C . SER A 1 167 ? -3.828 -2.112 -1.478 1.00 64.44 167 SER A C 1
ATOM 1397 O O . SER A 1 167 ? -4.416 -1.478 -2.340 1.00 64.44 167 SER A O 1
ATOM 1399 N N . LYS A 1 168 ? -4.488 -2.697 -0.469 1.00 64.12 168 LYS A N 1
ATOM 1400 C CA . LYS A 1 168 ? -5.940 -2.540 -0.301 1.00 64.12 168 LYS A CA 1
ATOM 1401 C C . LYS A 1 168 ? -6.327 -1.152 0.199 1.00 64.12 168 LYS A C 1
ATOM 1403 O O . LYS A 1 168 ? -7.414 -0.708 -0.127 1.00 64.12 168 LYS A O 1
ATOM 1408 N N . ILE A 1 169 ? -5.455 -0.512 0.977 1.00 67.62 169 ILE A N 1
ATOM 1409 C CA . ILE A 1 169 ? -5.657 0.826 1.536 1.00 67.62 169 ILE A CA 1
ATOM 1410 C C . ILE A 1 169 ? -5.193 1.880 0.531 1.00 67.62 169 ILE A C 1
ATOM 1412 O O . ILE A 1 169 ? -5.927 2.805 0.213 1.00 67.62 169 ILE A O 1
ATOM 1416 N N . ASP A 1 170 ? -4.018 1.673 -0.062 1.00 61.97 170 ASP A N 1
ATOM 1417 C CA . ASP A 1 170 ? -3.427 2.607 -1.027 1.00 61.97 170 ASP A CA 1
ATOM 1418 C C . ASP A 1 170 ? -4.200 2.656 -2.359 1.00 61.97 170 ASP A C 1
ATOM 1420 O O . ASP A 1 170 ? -3.976 3.541 -3.181 1.00 61.97 170 ASP A O 1
ATOM 1424 N N . ASN A 1 171 ? -5.101 1.693 -2.594 1.00 59.59 171 ASN A N 1
ATOM 1425 C CA . ASN A 1 171 ? -5.983 1.661 -3.760 1.00 59.59 171 ASN A CA 1
ATOM 1426 C C . ASN A 1 171 ? -7.385 2.248 -3.512 1.00 59.59 171 ASN A C 1
ATOM 1428 O O . ASN A 1 171 ? -8.195 2.206 -4.430 1.00 59.59 171 ASN A O 1
ATOM 1432 N N . LEU A 1 172 ? -7.687 2.764 -2.316 1.00 55.97 172 LEU A N 1
ATOM 1433 C CA . LEU A 1 172 ? -9.023 3.286 -1.978 1.00 55.97 172 LEU A CA 1
ATOM 1434 C C . LEU A 1 172 ? -9.314 4.665 -2.548 1.00 55.97 172 LEU A C 1
ATOM 1436 O O . LEU A 1 172 ? -10.436 4.937 -2.952 1.00 55.97 172 LEU A O 1
ATOM 1440 N N . ASP A 1 173 ? -8.276 5.489 -2.634 1.00 48.81 173 ASP A N 1
ATOM 1441 C CA . ASP A 1 173 ? -8.297 6.851 -3.180 1.00 48.81 173 ASP A CA 1
ATOM 1442 C C . ASP A 1 173 ? -8.472 6.886 -4.703 1.00 48.81 173 ASP A C 1
ATOM 1444 O O . ASP A 1 173 ? -8.308 7.901 -5.374 1.00 48.81 173 ASP A O 1
ATOM 1448 N N . LYS A 1 174 ? -8.700 5.719 -5.292 1.00 50.12 174 LYS A N 1
ATOM 1449 C CA . LYS A 1 174 ? -8.559 5.537 -6.710 1.00 50.12 174 LYS A CA 1
ATOM 1450 C C . LYS A 1 174 ? -9.934 5.534 -7.323 1.00 50.12 174 LYS A C 1
ATOM 1452 O O . LYS A 1 174 ? -10.592 4.494 -7.390 1.00 50.12 174 LYS A O 1
ATOM 1457 N N . GLU A 1 175 ? -10.331 6.727 -7.759 1.00 46.81 175 GLU A N 1
ATOM 1458 C CA . GLU A 1 175 ? -11.378 6.924 -8.751 1.00 46.81 175 GLU A CA 1
ATOM 1459 C C . GLU A 1 175 ? -11.386 5.713 -9.695 1.00 46.81 175 GLU A C 1
ATOM 1461 O O . GLU A 1 175 ? -10.388 5.392 -10.353 1.00 46.81 175 GLU A O 1
ATOM 1466 N N . SER A 1 176 ? -12.511 4.996 -9.718 1.00 49.06 176 SER A N 1
ATOM 1467 C CA . SER A 1 176 ? -12.813 4.011 -10.760 1.00 49.06 176 SER A CA 1
ATOM 1468 C C . SER A 1 176 ? -13.134 4.753 -12.061 1.00 49.06 176 SER A C 1
ATOM 1470 O O . SER A 1 176 ? -14.194 4.572 -12.650 1.00 49.06 176 SER A O 1
ATOM 1472 N N . GLY A 1 177 ? -12.246 5.664 -12.455 1.00 55.84 177 GLY A N 1
ATOM 1473 C CA . GLY A 1 177 ? -12.224 6.275 -13.764 1.00 55.84 177 GLY A CA 1
ATOM 1474 C C . GLY A 1 177 ? -11.494 5.329 -14.702 1.00 55.84 177 GLY A C 1
ATOM 1475 O O . GLY A 1 177 ? -10.354 4.939 -14.450 1.00 55.84 177 GLY A O 1
ATOM 1476 N N . ASP A 1 178 ? -12.169 4.933 -15.771 1.00 63.03 178 ASP A N 1
ATOM 1477 C CA . ASP A 1 178 ? -11.527 4.287 -16.905 1.00 63.03 178 ASP A CA 1
ATOM 1478 C C . ASP A 1 178 ? -10.759 5.357 -17.689 1.00 63.03 178 ASP A C 1
ATOM 1480 O O . ASP A 1 178 ? -11.368 6.196 -18.355 1.00 63.03 178 ASP A O 1
ATOM 1484 N N . TYR A 1 179 ? -9.427 5.330 -17.622 1.00 74.44 179 TYR A N 1
ATOM 1485 C CA . TYR A 1 179 ? -8.557 6.252 -18.353 1.00 74.44 179 TYR A CA 1
ATOM 1486 C C . TYR A 1 179 ? -7.956 5.544 -19.575 1.00 74.44 179 TYR A C 1
ATOM 1488 O O . TYR A 1 179 ? -7.060 4.706 -19.424 1.00 74.44 179 TYR A O 1
ATOM 1496 N N . PRO A 1 180 ? -8.434 5.822 -20.799 1.00 81.31 180 PRO A N 1
ATOM 1497 C CA . PRO A 1 180 ? -7.835 5.269 -22.005 1.00 81.31 180 PRO A CA 1
ATOM 1498 C C . PRO A 1 180 ? -6.489 5.945 -22.303 1.00 81.31 180 PRO A C 1
ATOM 1500 O O . PRO A 1 180 ? -6.399 7.163 -22.410 1.00 81.31 180 PRO A O 1
ATOM 1503 N N . ILE A 1 181 ? -5.441 5.147 -22.496 1.00 83.94 181 ILE A N 1
ATOM 1504 C CA . ILE A 1 181 ? -4.111 5.596 -22.921 1.00 83.94 181 ILE A CA 1
ATOM 1505 C C . ILE A 1 181 ? -3.836 5.040 -24.317 1.00 83.94 181 ILE A C 1
ATOM 1507 O O . ILE A 1 181 ? -3.859 3.823 -24.528 1.00 83.94 181 ILE A O 1
ATOM 1511 N N . ILE A 1 182 ? -3.539 5.924 -25.272 1.00 86.31 182 ILE A N 1
ATOM 1512 C CA . ILE A 1 182 ? -3.243 5.551 -26.659 1.00 86.31 182 ILE A CA 1
ATOM 1513 C C . ILE A 1 182 ? -1.737 5.360 -26.842 1.00 86.31 182 ILE A C 1
ATOM 1515 O O . ILE A 1 182 ? -0.918 6.216 -26.499 1.00 86.31 182 ILE A O 1
ATOM 1519 N N . LEU A 1 183 ? -1.359 4.231 -27.439 1.00 88.44 183 LEU A N 1
ATOM 1520 C CA . LEU A 1 183 ? 0.030 3.805 -27.547 1.00 88.44 183 LEU A CA 1
ATOM 1521 C C . LEU A 1 183 ? 0.570 3.900 -28.975 1.00 88.44 183 LEU A C 1
ATOM 1523 O O . LEU A 1 183 ? -0.125 3.690 -29.975 1.00 88.44 183 LEU A O 1
ATOM 1527 N N . ASN A 1 184 ? 1.858 4.221 -29.051 1.00 86.31 184 ASN A N 1
ATOM 1528 C CA . ASN A 1 184 ? 2.615 4.376 -30.281 1.00 86.31 184 ASN A CA 1
ATOM 1529 C C . ASN A 1 184 ? 2.787 3.028 -30.980 1.00 86.31 184 ASN A C 1
ATOM 1531 O O . ASN A 1 184 ? 2.823 1.960 -30.363 1.00 86.31 184 ASN A O 1
ATOM 1535 N N . VAL A 1 185 ? 2.984 3.081 -32.294 1.00 82.00 185 VAL A N 1
ATOM 1536 C CA . VAL A 1 185 ? 3.326 1.894 -33.082 1.00 82.00 185 VAL A CA 1
ATOM 1537 C C . VAL A 1 185 ? 4.724 1.393 -32.691 1.00 82.00 185 VAL A C 1
ATOM 1539 O O . VAL A 1 185 ? 5.651 2.185 -32.516 1.00 82.00 185 VAL A O 1
ATOM 1542 N N . GLY A 1 186 ? 4.890 0.070 -32.589 1.00 80.25 186 GLY A N 1
ATOM 1543 C CA . GLY A 1 186 ? 6.187 -0.569 -32.324 1.00 80.25 186 GLY A CA 1
ATOM 1544 C C . GLY A 1 186 ? 6.430 -0.995 -30.874 1.00 80.25 186 GLY A C 1
ATOM 1545 O O . GLY A 1 186 ? 7.581 -1.229 -30.505 1.00 80.25 186 GLY A O 1
ATOM 1546 N N . GLY A 1 187 ? 5.381 -1.095 -30.053 1.00 83.38 187 GLY A N 1
ATOM 1547 C CA . GLY A 1 187 ? 5.472 -1.770 -28.761 1.00 83.38 187 GLY A CA 1
ATOM 1548 C C . GLY A 1 187 ? 5.594 -3.293 -28.881 1.00 83.38 187 GLY A C 1
ATOM 1549 O O . GLY A 1 187 ? 5.460 -3.876 -29.958 1.00 83.38 187 GLY A O 1
ATOM 1550 N N . ILE A 1 188 ? 5.896 -3.933 -27.755 1.00 86.69 188 ILE A N 1
ATOM 1551 C CA . ILE A 1 188 ? 6.126 -5.375 -27.634 1.00 86.69 188 ILE A CA 1
ATOM 1552 C C . ILE A 1 188 ? 5.097 -5.943 -26.657 1.00 86.69 188 ILE A C 1
ATOM 1554 O O . ILE A 1 188 ? 4.907 -5.380 -25.582 1.00 86.69 188 ILE A O 1
ATOM 1558 N N . GLY A 1 189 ? 4.497 -7.086 -26.993 1.00 88.38 189 GLY A N 1
ATOM 1559 C CA . GLY A 1 189 ? 3.570 -7.805 -26.111 1.00 88.38 189 GLY A CA 1
ATOM 1560 C C . GLY A 1 189 ? 2.170 -7.188 -26.039 1.00 88.38 189 GLY A C 1
ATOM 1561 O O . GLY A 1 189 ? 1.930 -6.103 -26.558 1.00 88.38 189 GLY A O 1
ATOM 1562 N N . ASN A 1 190 ? 1.245 -7.903 -25.402 1.00 89.94 190 ASN A N 1
ATOM 1563 C CA . ASN A 1 190 ? -0.121 -7.449 -25.144 1.00 89.94 190 ASN A CA 1
ATOM 1564 C C . ASN A 1 190 ? -0.356 -7.357 -23.640 1.00 89.94 190 ASN A C 1
ATOM 1566 O O . ASN A 1 190 ? 0.039 -8.264 -22.903 1.00 89.94 190 ASN A O 1
ATOM 1570 N N . PHE A 1 191 ? -1.030 -6.297 -23.197 1.00 90.25 191 PHE A N 1
ATOM 1571 C CA . PHE A 1 191 ? -1.386 -6.161 -21.792 1.00 90.25 191 PHE A CA 1
ATOM 1572 C C . PHE A 1 191 ? -2.457 -7.180 -21.391 1.00 90.25 191 PHE A C 1
ATOM 1574 O O . PHE A 1 191 ? -3.351 -7.510 -22.173 1.00 90.25 191 PHE A O 1
ATOM 1581 N N . THR A 1 192 ? -2.366 -7.683 -20.164 1.00 86.94 192 THR A N 1
ATOM 1582 C CA . THR A 1 192 ? -3.356 -8.592 -19.576 1.00 86.94 192 THR A CA 1
ATOM 1583 C C . THR A 1 192 ? -4.255 -7.831 -18.601 1.00 86.94 192 THR A C 1
ATOM 1585 O O . THR A 1 192 ? -3.720 -7.215 -17.678 1.00 86.94 192 THR A O 1
ATOM 1588 N N . PRO A 1 193 ? -5.594 -7.888 -18.738 1.00 84.88 193 PRO A N 1
ATOM 1589 C CA . PRO A 1 193 ? -6.515 -7.281 -17.776 1.00 84.88 193 PRO A CA 1
ATOM 1590 C C . PRO A 1 193 ? -6.201 -7.673 -16.325 1.00 84.88 193 PRO A C 1
ATOM 1592 O O . PRO A 1 193 ? -5.901 -8.832 -16.036 1.00 84.88 193 PRO A O 1
ATOM 1595 N N . GLY A 1 194 ? -6.256 -6.699 -15.421 1.00 73.81 194 GLY A N 1
ATOM 1596 C CA . GLY A 1 194 ? -5.925 -6.828 -14.002 1.00 73.81 194 GLY A CA 1
ATOM 1597 C C . GLY A 1 194 ? -4.434 -6.726 -13.663 1.00 73.81 194 GLY A C 1
ATOM 1598 O O . GLY A 1 194 ? -4.090 -6.733 -12.481 1.00 73.81 194 GLY A O 1
ATOM 1599 N N . GLU A 1 195 ? -3.530 -6.627 -14.645 1.00 80.88 195 GLU A N 1
ATOM 1600 C CA . GLU A 1 195 ? -2.101 -6.458 -14.356 1.00 80.88 195 GLU A CA 1
ATOM 1601 C C . GLU A 1 195 ? -1.735 -5.015 -14.003 1.00 80.88 195 GLU A C 1
ATOM 1603 O O . GLU A 1 195 ? -2.361 -4.066 -14.475 1.00 80.88 195 GLU A O 1
ATOM 1608 N N . LYS A 1 196 ? -0.665 -4.838 -13.222 1.00 82.88 196 LYS A N 1
ATOM 1609 C CA . LYS A 1 196 ? -0.086 -3.515 -12.989 1.00 82.88 196 LYS A CA 1
ATOM 1610 C C . LYS A 1 196 ? 0.785 -3.083 -14.158 1.00 82.88 196 LYS A C 1
ATOM 1612 O O . LYS A 1 196 ? 1.547 -3.881 -14.708 1.00 82.88 196 LYS A O 1
ATOM 1617 N N . ILE A 1 197 ? 0.721 -1.797 -14.476 1.00 88.12 197 ILE A N 1
ATOM 1618 C CA . ILE A 1 197 ? 1.640 -1.127 -15.385 1.00 88.12 197 ILE A CA 1
ATOM 1619 C C . ILE A 1 197 ? 2.459 -0.076 -14.645 1.00 88.12 197 ILE A C 1
ATOM 1621 O O . ILE A 1 197 ? 1.988 0.558 -13.698 1.00 88.12 197 ILE A O 1
ATOM 1625 N N . PHE A 1 198 ? 3.685 0.114 -15.115 1.00 87.75 198 PHE A N 1
ATOM 1626 C CA . PHE A 1 198 ? 4.627 1.096 -14.598 1.00 87.75 198 PHE A CA 1
ATOM 1627 C C . PHE A 1 198 ? 5.083 2.015 -15.725 1.00 87.75 198 PHE A C 1
ATOM 1629 O O . PHE A 1 198 ? 5.521 1.537 -16.775 1.00 87.75 198 PHE A O 1
ATOM 1636 N N . GLY A 1 199 ? 5.002 3.317 -15.485 1.00 88.25 199 GLY A N 1
ATOM 1637 C CA . GLY A 1 199 ? 5.708 4.339 -16.236 1.00 88.25 199 GLY A CA 1
ATOM 1638 C C . GLY A 1 199 ? 7.214 4.292 -15.967 1.00 88.25 199 GLY A C 1
ATOM 1639 O O . GLY A 1 199 ? 7.697 3.600 -15.068 1.00 88.25 199 GLY A O 1
ATOM 1640 N N . SER A 1 200 ? 7.977 5.011 -16.779 1.00 87.31 200 SER A N 1
ATOM 1641 C CA . SER A 1 200 ? 9.433 5.090 -16.683 1.00 87.31 200 SER A CA 1
ATOM 1642 C C . SER A 1 200 ? 9.980 6.515 -16.813 1.00 87.31 200 SER A C 1
ATOM 1644 O O . SER A 1 200 ? 11.157 6.679 -17.144 1.00 87.31 200 SER A O 1
ATOM 1646 N N . LYS A 1 201 ? 9.155 7.550 -16.622 1.00 85.38 201 LYS A N 1
ATOM 1647 C CA . LYS A 1 201 ? 9.526 8.968 -16.772 1.00 85.38 201 LYS A CA 1
ATOM 1648 C C . LYS A 1 201 ? 10.686 9.380 -15.868 1.00 85.38 201 LYS A C 1
ATOM 1650 O O . LYS A 1 201 ? 11.574 10.120 -16.294 1.00 85.38 201 LYS A O 1
ATOM 1655 N N . PHE A 1 202 ? 10.694 8.908 -14.625 1.00 85.62 202 PHE A N 1
ATOM 1656 C CA . PHE A 1 202 ? 11.711 9.216 -13.620 1.00 85.62 202 PHE A CA 1
ATOM 1657 C C . PHE A 1 202 ? 12.686 8.063 -13.372 1.00 85.62 202 PHE A C 1
ATOM 1659 O O . PHE A 1 202 ? 13.680 8.262 -12.663 1.00 85.62 202 PHE A O 1
ATOM 1666 N N . THR A 1 203 ? 12.453 6.892 -13.971 1.00 89.00 203 THR A N 1
ATOM 1667 C CA . THR A 1 203 ? 13.421 5.792 -14.000 1.00 89.00 203 THR A CA 1
ATOM 1668 C C . THR A 1 203 ? 14.731 6.241 -14.665 1.00 89.00 203 THR A C 1
ATOM 1670 O O . THR A 1 203 ? 14.754 6.787 -15.770 1.00 89.00 203 THR A O 1
ATOM 1673 N N . ALA A 1 204 ? 15.859 5.994 -13.999 1.00 89.81 204 ALA A N 1
ATOM 1674 C CA . ALA A 1 204 ? 17.181 6.228 -14.569 1.00 89.81 204 ALA A CA 1
ATOM 1675 C C . ALA A 1 204 ? 17.471 5.263 -15.734 1.00 89.81 204 ALA A C 1
ATOM 1677 O O . ALA A 1 204 ? 17.067 4.101 -15.721 1.00 89.81 204 ALA A O 1
ATOM 1678 N N . THR A 1 205 ? 18.244 5.714 -16.720 1.00 90.25 205 THR A N 1
ATOM 1679 C CA . THR A 1 205 ? 18.680 4.891 -17.857 1.00 90.25 205 THR A CA 1
ATOM 1680 C C . THR A 1 205 ? 20.190 4.960 -18.020 1.00 90.25 205 THR A C 1
ATOM 1682 O O . THR A 1 205 ? 20.816 5.985 -17.739 1.00 90.25 205 THR A O 1
ATOM 1685 N N . ALA A 1 206 ? 20.799 3.861 -18.458 1.00 91.81 206 ALA A N 1
ATOM 1686 C CA . ALA A 1 206 ? 22.236 3.780 -18.678 1.00 91.81 206 ALA A CA 1
ATOM 1687 C C . ALA A 1 206 ? 22.575 2.863 -19.851 1.00 91.81 206 ALA A C 1
ATOM 1689 O O . ALA A 1 206 ? 21.834 1.935 -20.169 1.00 91.81 206 ALA A O 1
ATOM 1690 N N . SER A 1 207 ? 23.729 3.107 -20.459 1.00 90.19 207 SER A N 1
ATOM 1691 C CA . SER A 1 207 ? 24.277 2.309 -21.551 1.00 90.19 207 SER A CA 1
ATOM 1692 C C . SER A 1 207 ? 25.684 1.834 -21.205 1.00 90.19 207 SER A C 1
ATOM 1694 O O . SER A 1 207 ? 26.514 2.618 -20.738 1.00 90.19 207 SER A O 1
ATOM 1696 N N . GLY A 1 208 ? 25.960 0.555 -21.451 1.00 87.25 208 GLY A N 1
ATOM 1697 C CA . GLY A 1 208 ? 27.300 -0.013 -21.339 1.00 87.25 208 GLY A CA 1
ATOM 1698 C C . GLY A 1 208 ? 28.081 0.126 -22.642 1.00 87.25 208 GLY A C 1
ATOM 1699 O O . GLY A 1 208 ? 27.500 0.202 -23.721 1.00 87.25 208 GLY A O 1
ATOM 1700 N N . ALA A 1 209 ? 29.407 0.112 -22.544 1.00 88.25 209 ALA A N 1
ATOM 1701 C CA . ALA A 1 209 ? 30.296 -0.081 -23.684 1.00 88.25 209 ALA A CA 1
ATOM 1702 C C . ALA A 1 209 ? 31.096 -1.373 -23.498 1.00 88.25 209 ALA A C 1
ATOM 1704 O O . ALA A 1 209 ? 31.436 -1.734 -22.371 1.00 88.25 209 ALA A O 1
ATOM 1705 N N . LEU A 1 210 ? 31.421 -2.059 -24.595 1.00 90.44 210 LEU A N 1
ATOM 1706 C CA . LEU A 1 210 ? 32.326 -3.204 -24.551 1.00 90.44 210 LEU A CA 1
ATOM 1707 C C . LEU A 1 210 ? 33.762 -2.784 -24.843 1.00 90.44 210 LEU A C 1
ATOM 1709 O O . LEU A 1 210 ? 34.023 -2.020 -25.771 1.00 90.44 210 LEU A O 1
ATOM 1713 N N . VAL A 1 211 ? 34.696 -3.352 -24.087 1.00 90.25 211 VAL A N 1
ATOM 1714 C CA . VAL A 1 211 ? 36.134 -3.257 -24.338 1.00 90.25 211 VAL A CA 1
ATOM 1715 C C . VAL A 1 211 ? 36.678 -4.677 -24.400 1.00 90.25 211 VAL A C 1
ATOM 1717 O O . VAL A 1 211 ? 36.675 -5.392 -23.402 1.00 90.25 211 VAL A O 1
ATOM 1720 N N . SER A 1 212 ? 37.107 -5.113 -25.587 1.00 88.75 212 SER A N 1
ATOM 1721 C CA . SER A 1 212 ? 37.620 -6.474 -25.815 1.00 88.75 212 SER A CA 1
ATOM 1722 C C . SER A 1 212 ? 36.675 -7.581 -25.312 1.00 88.75 212 SER A C 1
ATOM 1724 O O . SER A 1 212 ? 37.116 -8.527 -24.667 1.00 88.75 212 SER A O 1
ATOM 1726 N N . ASN A 1 213 ? 35.374 -7.451 -25.603 1.00 88.12 213 ASN A N 1
ATOM 1727 C CA . ASN A 1 213 ? 34.283 -8.342 -25.165 1.00 88.12 213 ASN A CA 1
ATOM 1728 C C . ASN A 1 213 ? 33.976 -8.345 -23.657 1.00 88.12 213 ASN A C 1
ATOM 1730 O O . ASN A 1 213 ? 33.131 -9.124 -23.225 1.00 88.12 213 ASN A O 1
ATOM 1734 N N . TYR A 1 214 ? 34.586 -7.465 -22.862 1.00 88.06 214 TYR A N 1
ATOM 1735 C CA . TYR A 1 214 ? 34.229 -7.251 -21.457 1.00 88.06 214 TYR A CA 1
ATOM 1736 C C . TYR A 1 214 ? 33.373 -5.997 -21.298 1.00 88.06 214 TYR A C 1
ATOM 1738 O O . TYR A 1 214 ? 33.538 -5.032 -22.050 1.00 88.06 214 TYR A O 1
ATOM 1746 N N . LEU A 1 215 ? 32.483 -5.994 -20.302 1.00 87.38 215 LEU A N 1
ATOM 1747 C CA . LEU A 1 215 ? 31.729 -4.799 -19.932 1.00 87.38 215 LEU A CA 1
ATOM 1748 C C . LEU A 1 215 ? 32.694 -3.740 -19.388 1.00 87.38 215 LEU A C 1
ATOM 1750 O O . LEU A 1 215 ? 33.307 -3.917 -18.338 1.00 87.38 215 LEU A O 1
ATOM 1754 N N . GLY A 1 216 ? 32.853 -2.663 -20.149 1.00 86.19 216 GLY A N 1
ATOM 1755 C CA . GLY A 1 216 ? 33.646 -1.503 -19.777 1.00 86.19 216 GLY A CA 1
ATOM 1756 C C . GLY A 1 216 ? 32.841 -0.514 -18.938 1.00 86.19 216 GLY A C 1
ATOM 1757 O O . GLY A 1 216 ? 31.941 -0.877 -18.182 1.00 86.19 216 GLY A O 1
ATOM 1758 N N . THR A 1 217 ? 33.166 0.769 -19.079 1.00 85.56 217 THR A N 1
ATOM 1759 C CA . THR A 1 217 ? 32.481 1.839 -18.350 1.00 85.56 217 THR A CA 1
ATOM 1760 C C . THR A 1 217 ? 30.996 1.892 -18.708 1.00 85.56 217 THR A C 1
ATOM 1762 O O . THR A 1 217 ? 30.625 1.898 -19.882 1.00 85.56 217 THR A O 1
ATOM 1765 N N . ILE A 1 218 ? 30.152 1.981 -17.680 1.00 90.88 218 ILE A N 1
ATOM 1766 C CA . ILE A 1 218 ? 28.714 2.208 -17.816 1.00 90.88 218 ILE A CA 1
ATOM 1767 C C . ILE A 1 218 ? 28.460 3.712 -17.735 1.00 90.88 218 ILE A C 1
ATOM 1769 O O . ILE A 1 218 ? 28.841 4.366 -16.762 1.00 90.88 218 ILE A O 1
ATOM 1773 N N . THR A 1 219 ? 27.812 4.271 -18.753 1.00 90.56 219 THR A N 1
ATOM 1774 C CA . THR A 1 219 ? 27.441 5.687 -18.797 1.00 90.56 219 THR A CA 1
ATOM 1775 C C . THR A 1 219 ? 25.965 5.842 -18.466 1.00 90.56 219 THR A C 1
ATOM 1777 O O . THR A 1 219 ? 25.111 5.250 -19.119 1.00 90.56 219 THR A O 1
ATOM 1780 N N . VAL A 1 220 ? 25.663 6.657 -17.456 1.00 91.31 220 VAL A N 1
ATOM 1781 C CA . VAL A 1 220 ? 24.287 7.034 -17.115 1.00 91.31 220 VAL A CA 1
ATOM 1782 C C . VAL A 1 220 ? 23.780 8.011 -18.175 1.00 91.31 220 VAL A C 1
ATOM 1784 O O . VAL A 1 220 ? 24.330 9.098 -18.331 1.00 91.31 220 VAL A O 1
ATOM 1787 N N . THR A 1 221 ? 22.750 7.611 -18.912 1.00 90.06 221 THR A N 1
ATOM 1788 C CA . THR A 1 221 ? 22.124 8.402 -19.979 1.00 90.06 221 THR A CA 1
ATOM 1789 C C . THR A 1 221 ? 21.045 9.327 -19.412 1.00 90.06 221 THR A C 1
ATOM 1791 O O . THR A 1 221 ? 20.950 10.482 -19.814 1.00 90.06 221 THR A O 1
ATOM 1794 N N . SER A 1 222 ? 20.280 8.850 -18.425 1.00 89.44 222 SER A N 1
ATOM 1795 C CA . SER A 1 222 ? 19.372 9.651 -17.602 1.00 89.44 222 SER A CA 1
ATOM 1796 C C . SER A 1 222 ? 19.577 9.290 -16.139 1.00 89.44 222 SER A C 1
ATOM 1798 O O . SER A 1 222 ? 19.538 8.121 -15.767 1.00 89.44 222 SER A O 1
ATOM 1800 N N . SER A 1 223 ? 19.783 10.296 -15.295 1.00 88.19 223 SER A N 1
ATOM 1801 C CA . SER A 1 223 ? 20.019 10.092 -13.858 1.00 88.19 223 SER A CA 1
ATOM 1802 C C . SER A 1 223 ? 18.743 9.790 -13.062 1.00 88.19 223 SER A C 1
ATOM 1804 O O . SER A 1 223 ? 18.829 9.445 -11.881 1.00 88.19 223 SER A O 1
ATOM 1806 N N . GLY A 1 224 ? 17.572 9.893 -13.700 1.00 89.00 224 GLY A N 1
ATOM 1807 C CA . GLY A 1 224 ? 16.275 9.736 -13.050 1.00 89.00 224 GLY A CA 1
ATOM 1808 C C . GLY A 1 224 ? 16.047 10.740 -11.914 1.00 89.00 224 GLY A C 1
ATOM 1809 O O . GLY A 1 224 ? 16.780 11.725 -11.758 1.00 89.00 224 GLY A O 1
ATOM 1810 N N . ALA A 1 225 ? 15.015 10.504 -11.109 1.00 86.50 225 ALA A N 1
ATOM 1811 C CA . ALA A 1 225 ? 14.730 11.299 -9.915 1.00 86.50 225 ALA A CA 1
ATOM 1812 C C . ALA A 1 225 ? 13.894 10.509 -8.909 1.00 86.50 225 ALA A C 1
ATOM 1814 O O . ALA A 1 225 ? 13.098 9.678 -9.315 1.00 86.50 225 ALA A O 1
ATOM 1815 N N . GLY A 1 226 ? 14.008 10.821 -7.615 1.00 83.50 226 GLY A N 1
ATOM 1816 C CA . GLY A 1 226 ? 13.152 10.248 -6.564 1.00 83.50 226 GLY A CA 1
ATOM 1817 C C . GLY A 1 226 ? 13.748 9.058 -5.809 1.00 83.50 226 GLY A C 1
ATOM 1818 O O . GLY A 1 226 ? 13.081 8.490 -4.951 1.00 83.50 226 GLY A O 1
ATOM 1819 N N . TYR A 1 227 ? 15.006 8.700 -6.070 1.00 87.44 227 TYR A N 1
ATOM 1820 C CA . TYR A 1 227 ? 15.663 7.583 -5.394 1.00 87.44 227 TYR A CA 1
ATOM 1821 C C . TYR A 1 227 ? 16.106 7.961 -3.974 1.00 87.44 227 TYR A C 1
ATOM 1823 O O . TYR A 1 227 ? 17.034 8.749 -3.800 1.00 87.44 227 TYR A O 1
ATOM 1831 N N . VAL A 1 228 ? 15.471 7.379 -2.954 1.00 86.06 228 VAL A N 1
ATOM 1832 C CA . VAL A 1 228 ? 15.895 7.516 -1.543 1.00 86.06 228 VAL A CA 1
ATOM 1833 C C . VAL A 1 228 ? 16.969 6.484 -1.194 1.00 86.06 228 VAL A C 1
ATOM 1835 O O . VAL A 1 228 ? 17.931 6.789 -0.491 1.00 86.06 228 VAL A O 1
ATOM 1838 N N . THR A 1 229 ? 16.835 5.277 -1.738 1.00 86.50 229 THR A N 1
ATOM 1839 C CA . THR A 1 229 ? 17.820 4.195 -1.659 1.00 86.50 229 THR A CA 1
ATOM 1840 C C . THR A 1 229 ? 18.417 3.928 -3.042 1.00 86.50 229 THR A C 1
ATOM 1842 O O . THR A 1 229 ? 17.735 4.159 -4.045 1.00 86.50 229 THR A O 1
ATOM 1845 N N . PRO A 1 230 ? 19.669 3.442 -3.140 1.00 87.56 230 PRO A N 1
ATOM 1846 C CA . PRO A 1 230 ? 20.248 3.063 -4.425 1.00 87.56 230 PRO A CA 1
ATOM 1847 C C . PRO A 1 230 ? 19.381 2.010 -5.138 1.00 87.56 230 PRO A C 1
ATOM 1849 O O . PRO A 1 230 ? 19.113 0.965 -4.540 1.00 87.56 230 PRO A O 1
ATOM 1852 N N . PRO A 1 231 ? 18.922 2.255 -6.380 1.00 90.69 231 PRO A N 1
ATOM 1853 C CA . PRO A 1 231 ? 18.150 1.268 -7.127 1.00 90.69 231 PRO A CA 1
ATOM 1854 C C . PRO A 1 231 ? 18.992 0.050 -7.520 1.00 90.69 231 PRO A C 1
ATOM 1856 O O . PRO A 1 231 ? 20.210 0.129 -7.703 1.00 90.69 231 PRO A O 1
ATOM 1859 N N . VAL A 1 232 ? 18.317 -1.085 -7.705 1.00 89.75 232 VAL A N 1
ATOM 1860 C CA . VAL A 1 232 ? 18.936 -2.311 -8.222 1.00 89.75 232 VAL A CA 1
ATOM 1861 C C . VAL A 1 232 ? 19.336 -2.097 -9.680 1.00 89.75 232 VAL A C 1
ATOM 1863 O O . VAL A 1 232 ? 18.544 -1.600 -10.480 1.00 89.75 232 VAL A O 1
ATOM 1866 N N . VAL A 1 233 ? 20.557 -2.494 -10.032 1.00 92.38 233 VAL A N 1
ATOM 1867 C CA . VAL A 1 233 ? 21.046 -2.501 -11.414 1.00 92.38 233 VAL A CA 1
ATOM 1868 C C . VAL A 1 233 ? 21.183 -3.947 -11.853 1.00 92.38 233 VAL A C 1
ATOM 1870 O O . VAL A 1 233 ? 21.880 -4.720 -11.206 1.00 92.38 233 VAL A O 1
ATOM 1873 N N . SER A 1 234 ? 20.530 -4.313 -12.948 1.00 92.12 234 SER A N 1
ATOM 1874 C CA . SER A 1 234 ? 20.572 -5.662 -13.516 1.00 92.12 234 SER A CA 1
ATOM 1875 C C . SER A 1 234 ? 21.174 -5.618 -14.914 1.00 92.12 234 SER A C 1
ATOM 1877 O O . SER A 1 234 ? 20.832 -4.738 -15.709 1.00 92.12 234 SER A O 1
ATOM 1879 N N . VAL A 1 235 ? 22.061 -6.563 -15.213 1.00 92.12 235 VAL A N 1
ATOM 1880 C CA . VAL A 1 235 ? 22.704 -6.696 -16.522 1.00 92.12 235 VAL A CA 1
ATOM 1881 C C . VAL A 1 235 ? 22.147 -7.919 -17.236 1.00 92.12 235 VAL A C 1
ATOM 1883 O O . VAL A 1 235 ? 22.063 -9.002 -16.655 1.00 92.12 235 VAL A O 1
ATOM 1886 N N . TYR A 1 236 ? 21.793 -7.738 -18.503 1.00 91.25 236 TYR A N 1
ATOM 1887 C CA . TYR A 1 236 ? 21.264 -8.782 -19.372 1.00 91.25 236 TYR A CA 1
ATOM 1888 C C . TYR A 1 236 ? 22.133 -8.925 -20.617 1.00 91.25 236 TYR A C 1
ATOM 1890 O O . TYR A 1 236 ? 22.712 -7.946 -21.096 1.00 91.25 236 TYR A O 1
ATOM 1898 N N . ASP A 1 237 ? 22.214 -10.135 -21.161 1.00 90.31 237 ASP A N 1
ATOM 1899 C CA . ASP A 1 237 ? 22.862 -10.354 -22.450 1.00 90.31 237 ASP A CA 1
ATOM 1900 C C . ASP A 1 237 ? 22.038 -9.776 -23.617 1.00 90.31 237 ASP A C 1
ATOM 1902 O O . ASP A 1 237 ? 20.934 -9.249 -23.458 1.00 90.31 237 ASP A O 1
ATOM 1906 N N . VAL A 1 238 ? 22.589 -9.886 -24.826 1.00 87.38 238 VAL A N 1
ATOM 1907 C CA . VAL A 1 238 ? 21.930 -9.433 -26.063 1.00 87.38 238 VAL A CA 1
ATOM 1908 C C . VAL A 1 238 ? 20.665 -10.223 -26.416 1.00 87.38 238 VAL A C 1
ATOM 1910 O O . VAL A 1 238 ? 19.911 -9.795 -27.285 1.00 87.38 238 VAL A O 1
ATOM 1913 N N . GLN A 1 239 ? 20.437 -11.372 -25.778 1.00 85.44 239 GLN A N 1
ATOM 1914 C CA . GLN A 1 239 ? 19.248 -12.209 -25.946 1.00 85.44 239 GLN A CA 1
ATOM 1915 C C . GLN A 1 239 ? 18.200 -11.948 -24.850 1.00 85.44 239 GLN A C 1
ATOM 1917 O O . GLN A 1 239 ? 17.111 -12.514 -24.908 1.00 85.44 239 GLN A O 1
ATOM 1922 N N . GLY A 1 240 ? 18.495 -11.073 -23.882 1.00 82.69 240 GLY A N 1
ATOM 1923 C CA . GLY A 1 240 ? 17.614 -10.750 -22.763 1.00 82.69 240 GLY A CA 1
ATOM 1924 C C . GLY A 1 240 ? 17.723 -11.705 -21.571 1.00 82.69 240 GLY A C 1
ATOM 1925 O O . GLY A 1 240 ? 16.902 -11.611 -20.660 1.00 82.69 240 GLY A O 1
ATOM 1926 N N . ASN A 1 241 ? 18.716 -12.597 -21.527 1.00 87.25 241 ASN A N 1
ATOM 1927 C CA . ASN A 1 241 ? 18.950 -13.451 -20.365 1.00 87.25 241 ASN A CA 1
ATOM 1928 C C . ASN A 1 241 ? 19.645 -12.663 -19.256 1.00 87.25 241 ASN A C 1
ATOM 1930 O O . ASN A 1 241 ? 20.587 -11.908 -19.506 1.00 87.25 241 ASN A O 1
ATOM 1934 N N . PHE A 1 242 ? 19.187 -12.857 -18.020 1.00 90.88 242 PHE A N 1
ATOM 1935 C CA . PHE A 1 242 ? 19.807 -12.256 -16.844 1.00 90.88 242 PHE A CA 1
ATOM 1936 C C . PHE A 1 242 ? 21.228 -12.797 -16.649 1.00 90.88 242 PHE A C 1
ATOM 1938 O O . PHE A 1 242 ? 21.438 -14.009 -16.688 1.00 90.88 242 PHE A O 1
ATOM 1945 N N . ILE A 1 243 ? 22.185 -11.895 -16.420 1.00 91.62 243 ILE A N 1
ATOM 1946 C CA . ILE A 1 243 ? 23.587 -12.240 -16.170 1.00 91.62 243 ILE A CA 1
ATOM 1947 C C . ILE A 1 243 ? 23.915 -12.078 -14.693 1.00 91.62 243 ILE A C 1
ATOM 1949 O O . ILE A 1 243 ? 24.222 -13.059 -14.023 1.00 91.62 243 ILE A O 1
ATOM 1953 N N . ASP A 1 244 ? 23.870 -10.844 -14.191 1.00 93.88 244 ASP A N 1
ATOM 1954 C CA . ASP A 1 244 ? 24.249 -10.536 -12.813 1.00 93.88 244 ASP A CA 1
ATOM 1955 C C . ASP A 1 244 ? 23.783 -9.126 -12.414 1.00 93.88 244 ASP A C 1
ATOM 1957 O O . ASP A 1 244 ? 23.344 -8.319 -13.247 1.00 93.88 244 ASP A O 1
ATOM 1961 N N . TYR A 1 245 ? 23.913 -8.817 -11.129 1.00 92.06 245 TYR A N 1
ATOM 1962 C CA . TYR A 1 245 ? 23.642 -7.501 -10.575 1.00 92.06 245 TYR A CA 1
ATOM 1963 C C . TYR A 1 245 ? 24.877 -6.598 -10.613 1.00 92.06 245 TYR A C 1
ATOM 1965 O O . TYR A 1 245 ? 26.001 -6.998 -10.309 1.00 92.06 245 TYR A O 1
ATOM 1973 N N . GLY A 1 246 ? 24.642 -5.335 -10.956 1.00 90.44 246 GLY A N 1
ATOM 1974 C CA . GLY A 1 246 ? 25.573 -4.239 -10.725 1.00 90.44 246 GLY A CA 1
ATOM 1975 C C . GLY A 1 246 ? 25.245 -3.493 -9.433 1.00 90.44 246 GLY A C 1
ATOM 1976 O O . GLY A 1 246 ? 24.337 -3.842 -8.679 1.00 90.44 246 GLY A O 1
ATOM 1977 N N . SER A 1 247 ? 25.959 -2.400 -9.203 1.00 90.00 247 SER A N 1
ATOM 1978 C CA . SER A 1 247 ? 25.664 -1.462 -8.118 1.00 90.00 247 SER A CA 1
ATOM 1979 C C . SER A 1 247 ? 25.582 -0.041 -8.652 1.00 90.00 247 SER A C 1
ATOM 1981 O O . SER A 1 247 ? 26.149 0.282 -9.696 1.00 90.00 247 SER A O 1
ATOM 1983 N N . CYS A 1 248 ? 24.874 0.833 -7.944 1.00 92.38 248 CYS A N 1
ATOM 1984 C CA . CYS A 1 248 ? 24.855 2.251 -8.263 1.00 92.38 248 CYS A CA 1
ATOM 1985 C C . CYS A 1 248 ? 25.049 3.109 -7.015 1.00 92.38 248 CYS A C 1
ATOM 1987 O O . CYS A 1 248 ? 24.811 2.674 -5.888 1.00 92.38 248 CYS A O 1
ATOM 1989 N N . THR A 1 249 ? 25.492 4.345 -7.226 1.00 91.44 249 THR A N 1
ATOM 1990 C CA . THR A 1 249 ? 25.530 5.370 -6.184 1.00 91.44 249 THR A CA 1
ATOM 1991 C C . THR A 1 249 ? 24.514 6.453 -6.504 1.00 91.44 249 THR A C 1
ATOM 1993 O O . THR A 1 249 ? 24.337 6.826 -7.667 1.00 91.44 249 THR A O 1
ATOM 1996 N N . ILE A 1 250 ? 23.849 6.968 -5.471 1.00 92.50 250 ILE A N 1
ATOM 1997 C CA . ILE A 1 250 ? 22.885 8.062 -5.597 1.00 92.50 250 ILE A CA 1
ATOM 1998 C C . ILE A 1 250 ? 23.417 9.333 -4.940 1.00 92.50 250 ILE A C 1
ATOM 2000 O O . ILE A 1 250 ? 24.183 9.290 -3.977 1.00 92.50 250 ILE A O 1
ATOM 2004 N N . SER A 1 251 ? 23.013 10.484 -5.463 1.00 91.06 251 SER A N 1
ATOM 2005 C CA . SER A 1 251 ? 23.308 11.788 -4.873 1.00 91.06 251 SER A CA 1
ATOM 2006 C C . SER A 1 251 ? 22.164 12.747 -5.177 1.00 91.06 251 SER A C 1
ATOM 2008 O O . SER A 1 251 ? 21.766 12.885 -6.331 1.00 91.06 251 SER A O 1
ATOM 2010 N N . GLY A 1 252 ? 21.592 13.369 -4.141 1.00 85.38 252 GLY A N 1
ATOM 2011 C CA . GLY A 1 252 ? 20.466 14.298 -4.300 1.00 85.38 252 GLY A CA 1
ATOM 2012 C C . GLY A 1 252 ? 19.215 13.668 -4.926 1.00 85.38 252 GLY A C 1
ATOM 2013 O O . GLY A 1 252 ? 18.515 14.331 -5.684 1.00 85.38 252 GLY A O 1
ATOM 2014 N N . GLY A 1 253 ? 18.959 12.381 -4.667 1.00 85.19 253 GLY A N 1
ATOM 2015 C CA . GLY A 1 253 ? 17.790 11.678 -5.206 1.00 85.19 253 GLY A CA 1
ATOM 2016 C C . GLY A 1 253 ? 17.928 11.176 -6.647 1.00 85.19 253 GLY A C 1
ATOM 2017 O O . GLY A 1 253 ? 16.927 10.776 -7.242 1.00 85.19 253 GLY A O 1
ATOM 2018 N N . LYS A 1 254 ? 19.137 11.220 -7.223 1.00 90.25 254 LYS A N 1
ATOM 2019 C CA . LYS A 1 254 ? 19.434 10.826 -8.610 1.00 90.25 254 LYS A CA 1
ATOM 2020 C C . LYS A 1 254 ? 20.576 9.816 -8.677 1.00 90.25 254 LYS A C 1
ATOM 2022 O O . LYS A 1 254 ? 21.476 9.857 -7.835 1.00 90.25 254 LYS A O 1
ATOM 2027 N N . VAL A 1 255 ? 20.577 8.952 -9.691 1.00 92.06 255 VAL A N 1
ATOM 2028 C CA . VAL A 1 255 ? 21.674 8.009 -9.960 1.00 92.06 255 VAL A CA 1
ATOM 2029 C C . VAL A 1 255 ? 22.891 8.778 -10.473 1.00 92.06 255 VAL A C 1
ATOM 2031 O O . VAL A 1 255 ? 22.826 9.465 -11.491 1.00 92.06 255 VAL A O 1
ATOM 2034 N N . LYS A 1 256 ? 24.008 8.671 -9.750 1.00 91.75 256 LYS A N 1
ATOM 2035 C CA . LYS A 1 256 ? 25.257 9.386 -10.035 1.00 91.75 256 LYS A CA 1
ATOM 2036 C C . LYS A 1 256 ? 26.249 8.534 -10.818 1.00 91.75 256 LYS A C 1
ATOM 2038 O O . LYS A 1 256 ? 26.851 9.016 -11.771 1.00 91.75 256 LYS A O 1
ATOM 2043 N N . SER A 1 257 ? 26.455 7.290 -10.399 1.00 91.19 257 SER A N 1
ATOM 2044 C CA . SER A 1 257 ? 27.355 6.360 -11.081 1.00 91.19 257 SER A CA 1
ATOM 2045 C C . SER A 1 257 ? 26.842 4.937 -10.973 1.00 91.19 257 SER A C 1
ATOM 2047 O O . SER A 1 257 ? 26.148 4.595 -10.015 1.00 91.19 257 SER A O 1
ATOM 2049 N N . ILE A 1 258 ? 27.209 4.113 -11.951 1.00 92.44 258 ILE A N 1
ATOM 2050 C CA . ILE A 1 258 ? 26.884 2.692 -11.995 1.00 92.44 258 ILE A CA 1
ATOM 2051 C C . ILE A 1 258 ? 28.181 1.916 -12.174 1.00 92.44 258 ILE A C 1
ATOM 2053 O O . ILE A 1 258 ? 29.014 2.264 -13.011 1.00 92.44 258 ILE A O 1
ATOM 2057 N N . THR A 1 259 ? 28.321 0.860 -11.389 1.00 90.88 259 THR A N 1
ATOM 2058 C CA . THR A 1 259 ? 29.409 -0.104 -11.475 1.00 90.88 259 THR A CA 1
ATOM 2059 C C . THR A 1 259 ? 28.817 -1.435 -11.913 1.00 90.88 259 THR A C 1
ATOM 2061 O O . THR A 1 259 ? 27.787 -1.862 -11.387 1.00 90.88 259 THR A O 1
ATOM 2064 N N . GLY A 1 260 ? 29.454 -2.077 -12.893 1.00 87.44 260 GLY A N 1
ATOM 2065 C CA . GLY A 1 260 ? 29.050 -3.401 -13.358 1.00 87.44 260 GLY A CA 1
ATOM 2066 C C . GLY A 1 260 ? 29.232 -4.487 -12.288 1.00 87.44 260 GLY A C 1
ATOM 2067 O O . GLY A 1 260 ? 29.682 -4.196 -11.175 1.00 87.44 260 GLY A O 1
ATOM 2068 N N . PRO A 1 261 ? 28.889 -5.738 -12.619 1.00 90.19 261 PRO A N 1
ATOM 2069 C CA . PRO A 1 261 ? 29.078 -6.873 -11.726 1.00 90.19 261 PRO A CA 1
ATOM 2070 C C . PRO A 1 261 ? 30.541 -7.043 -11.297 1.00 90.19 261 PRO A C 1
ATOM 2072 O O . PRO A 1 261 ? 31.462 -6.766 -12.065 1.00 90.19 261 PRO A O 1
ATOM 2075 N N . THR A 1 262 ? 30.760 -7.524 -10.070 1.00 87.12 262 THR A N 1
ATOM 2076 C CA . THR A 1 262 ? 32.112 -7.796 -9.542 1.00 87.12 262 THR A CA 1
ATOM 2077 C C . THR A 1 262 ? 32.768 -8.984 -10.251 1.00 87.12 262 THR A C 1
ATOM 2079 O O . THR A 1 262 ? 33.991 -9.035 -10.387 1.00 87.12 262 THR A O 1
ATOM 2082 N N . ALA A 1 263 ? 31.960 -9.951 -10.695 1.00 87.62 263 ALA A N 1
ATOM 2083 C CA . ALA A 1 263 ? 32.417 -11.067 -11.507 1.00 87.62 263 ALA A CA 1
ATOM 2084 C C . ALA A 1 263 ? 32.678 -10.621 -12.955 1.00 87.62 263 ALA A C 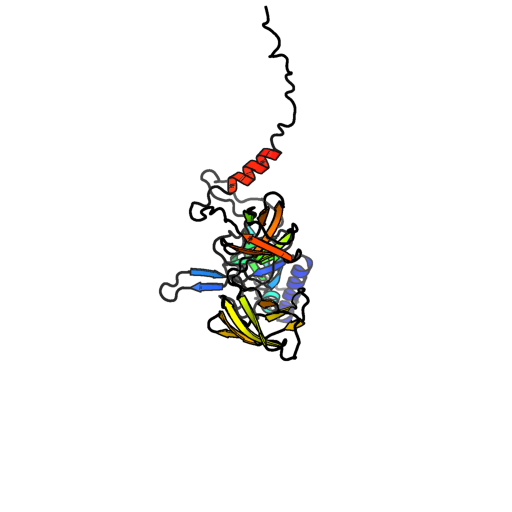1
ATOM 2086 O O . ALA A 1 263 ? 32.010 -9.740 -13.496 1.00 87.62 263 ALA A O 1
ATOM 2087 N N . ILE A 1 264 ? 33.675 -11.240 -13.585 1.00 85.81 264 ILE A N 1
ATOM 2088 C CA . ILE A 1 264 ? 34.083 -10.913 -14.950 1.00 85.81 264 ILE A CA 1
ATOM 2089 C C . ILE A 1 264 ? 33.313 -11.805 -15.924 1.00 85.81 264 ILE A C 1
ATOM 2091 O O . ILE A 1 264 ? 33.431 -13.029 -15.872 1.00 85.81 264 ILE A O 1
ATOM 2095 N N . TYR A 1 265 ? 32.588 -11.177 -16.848 1.00 88.25 265 TYR A N 1
ATOM 2096 C CA . TYR A 1 265 ? 31.821 -11.842 -17.901 1.00 88.25 265 TYR A CA 1
ATOM 2097 C C . TYR A 1 265 ? 32.284 -11.385 -19.283 1.00 88.25 265 TYR A C 1
ATOM 2099 O O . TYR A 1 265 ? 32.697 -10.236 -19.465 1.00 88.25 265 TYR A O 1
ATOM 2107 N N . THR A 1 266 ? 32.181 -12.281 -20.262 1.00 88.88 266 THR A N 1
ATOM 2108 C CA . THR A 1 266 ? 32.384 -11.966 -21.676 1.00 88.88 266 THR A CA 1
ATOM 2109 C C . THR A 1 266 ? 31.042 -11.878 -22.391 1.00 88.88 266 THR A C 1
ATOM 2111 O O . THR A 1 266 ? 30.143 -12.682 -22.159 1.00 88.88 266 THR A O 1
ATOM 2114 N N . PHE A 1 267 ? 30.908 -10.897 -23.279 1.00 88.00 267 PHE A N 1
ATOM 2115 C CA . PHE A 1 267 ? 29.671 -10.614 -23.996 1.00 88.00 267 PHE A CA 1
ATOM 2116 C C . PHE A 1 267 ? 29.890 -10.710 -25.507 1.00 88.00 267 PHE A C 1
ATOM 2118 O O . PHE A 1 267 ? 30.906 -10.253 -26.032 1.00 88.00 267 PHE A O 1
ATOM 2125 N N . SER A 1 268 ? 28.917 -11.287 -26.214 1.00 87.25 268 SER A N 1
ATOM 2126 C CA . SER A 1 268 ? 28.894 -11.379 -27.683 1.00 87.25 268 SER A CA 1
ATOM 2127 C C . SER A 1 268 ? 28.431 -10.085 -28.369 1.00 87.25 268 SER A C 1
ATOM 2129 O O . SER A 1 268 ? 28.574 -9.941 -29.580 1.00 87.25 268 SER A O 1
ATOM 2131 N N . GLY A 1 269 ? 27.901 -9.135 -27.597 1.00 87.31 269 GLY A N 1
ATOM 2132 C CA . GLY A 1 269 ? 27.486 -7.799 -28.017 1.00 87.31 269 GLY A CA 1
ATOM 2133 C C . GLY A 1 269 ? 27.132 -6.950 -26.794 1.00 87.31 269 GLY A C 1
ATOM 2134 O O . GLY A 1 269 ? 27.193 -7.444 -25.668 1.00 87.31 269 GLY A O 1
ATOM 2135 N N . VAL A 1 270 ? 26.827 -5.664 -26.988 1.00 87.38 270 VAL A N 1
ATOM 2136 C CA . VAL A 1 270 ? 26.636 -4.729 -25.865 1.00 87.38 270 VAL A CA 1
ATOM 2137 C C . VAL A 1 270 ? 25.466 -5.190 -24.982 1.00 87.38 270 VAL A C 1
ATOM 2139 O O . VAL A 1 270 ? 24.347 -5.276 -25.489 1.00 87.38 270 VAL A O 1
ATOM 2142 N N . PRO A 1 271 ? 25.696 -5.493 -23.690 1.00 90.38 271 PRO A N 1
ATOM 2143 C CA . PRO A 1 271 ? 24.636 -5.949 -22.801 1.00 90.38 271 PRO A CA 1
ATOM 2144 C C . PRO A 1 271 ? 23.650 -4.827 -22.474 1.00 90.38 271 PRO A C 1
ATOM 2146 O O . PRO A 1 271 ? 24.006 -3.645 -22.450 1.00 90.38 271 PRO A O 1
ATOM 2149 N N . SER A 1 272 ? 22.414 -5.214 -22.170 1.00 89.88 272 SER A N 1
ATOM 2150 C CA . SER A 1 272 ? 21.381 -4.290 -21.709 1.00 89.88 272 SER A CA 1
ATOM 2151 C C . SER A 1 272 ? 21.509 -4.062 -20.205 1.00 89.88 272 SER A C 1
ATOM 2153 O O . SER A 1 272 ? 21.704 -5.004 -19.434 1.00 89.88 27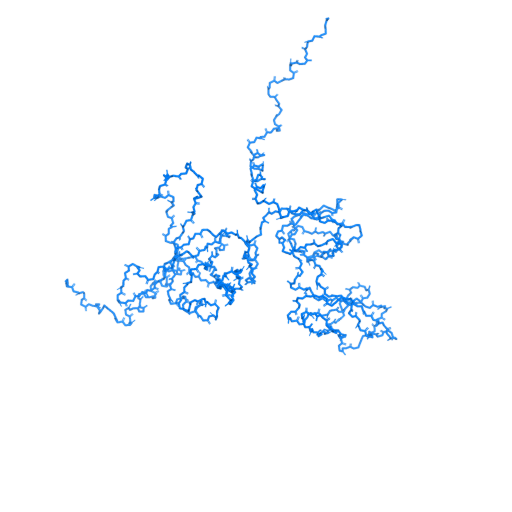2 SER A O 1
ATOM 2155 N N . ILE A 1 273 ? 21.399 -2.803 -19.782 1.00 91.62 273 ILE A N 1
ATOM 2156 C CA . ILE A 1 273 ? 21.490 -2.398 -18.378 1.00 91.62 273 ILE A CA 1
ATOM 2157 C C . ILE A 1 273 ? 20.134 -1.844 -17.970 1.00 91.62 273 ILE A C 1
ATOM 2159 O O . ILE A 1 273 ? 19.691 -0.816 -18.481 1.00 91.62 273 ILE A O 1
ATOM 2163 N N . VAL A 1 274 ? 19.480 -2.527 -17.036 1.00 89.56 274 VAL A N 1
ATOM 2164 C CA . VAL A 1 274 ? 18.165 -2.140 -16.526 1.00 89.56 274 VAL A CA 1
ATOM 2165 C C . VAL A 1 274 ? 18.317 -1.675 -15.088 1.00 89.56 274 VAL A C 1
ATOM 2167 O O . VAL A 1 274 ? 18.883 -2.378 -14.250 1.00 89.56 274 VAL A O 1
ATOM 2170 N N . ILE A 1 275 ? 17.807 -0.480 -14.809 1.00 90.69 275 ILE A N 1
ATOM 2171 C CA . ILE A 1 275 ? 17.793 0.116 -13.475 1.00 90.69 275 ILE A CA 1
ATOM 2172 C C . ILE A 1 275 ? 16.378 -0.020 -12.912 1.00 90.69 275 ILE A C 1
ATOM 2174 O O . ILE A 1 275 ? 15.401 0.067 -13.657 1.00 90.69 275 ILE A O 1
ATOM 2178 N N . GLY A 1 276 ? 16.276 -0.269 -11.607 1.00 85.62 276 GLY A N 1
ATOM 2179 C CA . GLY A 1 276 ? 15.000 -0.343 -10.904 1.00 85.62 276 GLY A CA 1
ATOM 2180 C C . GLY A 1 276 ? 14.162 0.930 -11.056 1.00 85.62 276 GLY A C 1
ATOM 2181 O O . GLY A 1 276 ? 14.700 2.041 -11.152 1.00 85.62 276 GLY A O 1
ATOM 2182 N N . ALA A 1 277 ? 12.841 0.740 -11.052 1.00 85.19 277 ALA A N 1
ATOM 2183 C CA . ALA A 1 277 ? 11.865 1.818 -11.149 1.00 85.19 277 ALA A CA 1
ATOM 2184 C C . ALA A 1 277 ? 12.074 2.869 -10.049 1.00 85.19 277 ALA A C 1
ATOM 2186 O O . ALA A 1 277 ? 12.550 2.566 -8.949 1.00 85.19 277 ALA A O 1
ATOM 2187 N N . SER A 1 278 ? 11.736 4.115 -10.359 1.00 86.44 278 SER A N 1
ATOM 2188 C CA . SER A 1 278 ? 11.723 5.192 -9.382 1.00 86.44 278 SER A CA 1
ATOM 2189 C C . SER A 1 278 ? 10.434 5.154 -8.554 1.00 86.44 278 SER A C 1
ATOM 2191 O O . SER A 1 278 ? 9.359 4.957 -9.114 1.00 86.44 278 SER A O 1
ATOM 2193 N N . PRO A 1 279 ? 10.488 5.460 -7.243 1.00 81.12 279 PRO A N 1
ATOM 2194 C CA . PRO A 1 279 ? 9.289 5.692 -6.432 1.00 81.12 279 PRO A CA 1
ATOM 2195 C C . PRO A 1 279 ? 8.373 6.817 -6.945 1.00 81.12 279 PRO A C 1
ATOM 2197 O O . PRO A 1 279 ? 7.244 6.938 -6.484 1.00 81.12 279 PRO A O 1
ATOM 2200 N N . LYS A 1 280 ? 8.870 7.675 -7.848 1.00 80.19 280 LYS A N 1
ATOM 2201 C CA . LYS A 1 280 ? 8.098 8.752 -8.482 1.00 80.19 280 LYS A CA 1
ATOM 2202 C C . LYS A 1 280 ? 7.453 8.359 -9.809 1.00 80.19 280 LYS A C 1
ATOM 2204 O O . LYS A 1 280 ? 6.758 9.192 -10.381 1.00 80.19 280 LYS A O 1
ATOM 2209 N N . ASP A 1 281 ? 7.742 7.170 -10.331 1.00 84.50 281 ASP A N 1
ATOM 2210 C CA . ASP A 1 281 ? 7.158 6.738 -11.597 1.00 84.50 281 ASP A CA 1
ATOM 2211 C C . ASP A 1 281 ? 5.654 6.507 -11.467 1.00 84.50 281 ASP A C 1
ATOM 2213 O O . ASP A 1 281 ? 5.152 6.098 -10.416 1.00 84.50 281 ASP A O 1
ATOM 2217 N N . SER A 1 282 ? 4.955 6.766 -12.568 1.00 83.31 282 SER A N 1
ATOM 2218 C CA . SER A 1 282 ? 3.513 6.594 -12.650 1.00 83.31 282 SER A CA 1
ATOM 2219 C C . SER A 1 282 ? 3.158 5.107 -12.619 1.00 83.31 282 SER A C 1
ATOM 2221 O O . SER A 1 282 ? 3.884 4.269 -13.155 1.00 83.31 282 SER A O 1
ATOM 2223 N N . THR A 1 283 ? 2.053 4.738 -11.978 1.00 83.12 283 THR A N 1
ATOM 2224 C CA . THR A 1 283 ? 1.606 3.336 -11.886 1.00 83.12 283 THR A CA 1
ATOM 2225 C C . THR A 1 283 ? 0.112 3.243 -12.118 1.00 83.12 283 THR A C 1
ATOM 2227 O O . THR A 1 283 ? -0.607 4.131 -11.684 1.00 83.12 283 THR A O 1
ATOM 2230 N N . ALA A 1 284 ? -0.375 2.190 -12.768 1.00 83.31 284 ALA A N 1
ATOM 2231 C CA . ALA A 1 284 ? -1.814 1.958 -12.932 1.00 83.31 284 ALA A CA 1
ATOM 2232 C C . ALA A 1 284 ? -2.129 0.464 -13.044 1.00 83.31 284 ALA A C 1
ATOM 2234 O O . ALA A 1 284 ? -1.216 -0.361 -13.074 1.00 83.31 284 ALA A O 1
ATOM 2235 N N . THR A 1 285 ? -3.410 0.102 -13.087 1.00 80.81 285 THR A N 1
ATOM 2236 C CA . THR A 1 285 ? -3.865 -1.275 -13.335 1.00 80.81 285 THR A CA 1
ATOM 2237 C C . THR A 1 285 ? -4.635 -1.327 -14.643 1.00 80.81 285 THR A C 1
ATOM 2239 O O . THR A 1 285 ? -5.469 -0.468 -14.903 1.00 80.81 285 THR A O 1
ATOM 2242 N N . VAL A 1 286 ? -4.368 -2.328 -15.474 1.00 84.00 286 VAL A N 1
ATOM 2243 C CA . VAL A 1 286 ? -5.064 -2.507 -16.751 1.00 84.00 286 VAL A CA 1
ATOM 2244 C C . VAL A 1 286 ? -6.494 -2.956 -16.482 1.00 84.00 286 VAL A C 1
ATOM 2246 O O . VAL A 1 286 ? -6.699 -4.022 -15.909 1.00 84.00 286 VAL A O 1
ATOM 2249 N N . ALA A 1 287 ? -7.479 -2.183 -16.926 1.00 80.88 287 ALA A N 1
ATOM 2250 C CA . ALA A 1 287 ? -8.867 -2.626 -16.987 1.00 80.88 287 ALA A CA 1
ATOM 2251 C C . ALA A 1 287 ? -9.092 -3.431 -18.271 1.00 80.88 287 ALA A C 1
ATOM 2253 O O . ALA A 1 287 ? -9.449 -4.608 -18.224 1.00 80.88 287 ALA A O 1
ATOM 2254 N N . THR A 1 288 ? -8.787 -2.827 -19.421 1.00 83.50 288 THR A N 1
ATOM 2255 C CA . THR A 1 288 ? -8.934 -3.460 -20.736 1.00 83.50 288 THR A CA 1
ATOM 2256 C C . THR A 1 288 ? -7.773 -3.117 -21.659 1.00 83.50 288 THR A C 1
ATOM 2258 O O . THR A 1 288 ? -7.148 -2.065 -21.544 1.00 83.50 288 THR A O 1
ATOM 2261 N N . TRP A 1 289 ? -7.495 -4.012 -22.604 1.00 89.19 289 TRP A N 1
ATOM 2262 C CA . TRP A 1 289 ? -6.501 -3.810 -23.653 1.00 89.19 289 TRP A CA 1
ATOM 2263 C C . TRP A 1 289 ? -7.130 -4.069 -25.016 1.00 89.19 289 TRP A C 1
ATOM 2265 O O . TRP A 1 289 ? -7.614 -5.173 -25.269 1.00 89.19 289 TRP A O 1
ATOM 2275 N N . ASP A 1 290 ? -7.094 -3.059 -25.880 1.00 86.69 290 ASP A N 1
ATOM 2276 C CA . ASP A 1 290 ? -7.474 -3.165 -27.283 1.00 86.69 290 ASP A CA 1
ATOM 2277 C C . ASP A 1 290 ? -6.207 -3.130 -28.161 1.00 86.69 290 ASP A C 1
ATOM 2279 O O . ASP A 1 290 ? -5.606 -2.062 -28.340 1.00 86.69 290 ASP A O 1
ATOM 2283 N N . PRO A 1 291 ? -5.767 -4.280 -28.708 1.00 86.25 291 PRO A N 1
ATOM 2284 C CA . PRO A 1 291 ? -4.568 -4.348 -29.538 1.00 86.25 291 PRO A CA 1
ATOM 2285 C C . PRO A 1 291 ? -4.742 -3.714 -30.925 1.00 86.25 291 PRO A C 1
ATOM 2287 O O . PRO A 1 291 ? -3.746 -3.282 -31.511 1.00 86.25 291 PRO A O 1
ATOM 2290 N N . ASP A 1 292 ? -5.969 -3.642 -31.451 1.00 85.19 292 ASP A N 1
ATOM 2291 C CA . ASP A 1 292 ? -6.242 -3.112 -32.790 1.00 85.19 292 ASP A CA 1
ATOM 2292 C C . ASP A 1 292 ? -6.151 -1.582 -32.775 1.00 85.19 292 ASP A C 1
ATOM 2294 O O . ASP A 1 292 ? -5.490 -0.972 -33.625 1.00 85.19 292 ASP A O 1
ATOM 2298 N N . ASN A 1 293 ? -6.729 -0.971 -31.739 1.00 82.19 293 ASN A N 1
ATOM 2299 C CA . ASN A 1 293 ? -6.676 0.472 -31.519 1.00 82.19 293 ASN A CA 1
ATOM 2300 C C . ASN A 1 293 ? -5.432 0.928 -30.736 1.00 82.19 293 ASN A C 1
ATOM 2302 O O . ASN A 1 293 ? -5.124 2.120 -30.715 1.00 82.19 293 ASN A O 1
ATOM 2306 N N . ARG A 1 294 ? -4.661 -0.014 -30.168 1.00 88.00 294 ARG A N 1
ATOM 2307 C CA . ARG A 1 294 ? -3.497 0.235 -29.292 1.00 88.00 294 ARG A CA 1
ATOM 2308 C C . ARG A 1 294 ? -3.867 1.100 -28.089 1.00 88.00 294 ARG A C 1
ATOM 2310 O O . ARG A 1 294 ? -3.097 1.972 -27.683 1.00 88.00 294 ARG A O 1
ATOM 2317 N N . THR A 1 295 ? -5.045 0.854 -27.533 1.00 86.19 295 THR A N 1
ATOM 2318 C CA . THR A 1 295 ? -5.574 1.602 -26.396 1.00 86.19 295 THR A CA 1
ATOM 2319 C C . THR A 1 295 ? -5.588 0.697 -25.179 1.00 86.19 295 THR A C 1
ATOM 2321 O O . THR A 1 295 ? -6.219 -0.362 -25.181 1.00 86.19 295 THR A O 1
ATOM 2324 N N . VAL A 1 296 ? -4.873 1.106 -24.133 1.00 88.12 296 VAL A N 1
ATOM 2325 C CA . VAL A 1 296 ? -4.957 0.469 -22.819 1.00 88.12 296 VAL A CA 1
ATOM 2326 C C . VAL A 1 296 ? -5.827 1.337 -21.931 1.00 88.12 296 VAL A C 1
ATOM 2328 O O . VAL A 1 296 ? -5.495 2.487 -21.672 1.00 88.12 296 VAL A O 1
ATOM 2331 N N . THR A 1 297 ? -6.951 0.800 -21.480 1.00 85.00 297 THR A N 1
ATOM 2332 C CA . THR A 1 297 ? -7.765 1.466 -20.467 1.00 85.00 297 THR A CA 1
ATOM 2333 C C . THR A 1 297 ? -7.217 1.073 -19.119 1.00 85.00 297 THR A C 1
ATOM 2335 O O . THR A 1 297 ? -7.110 -0.118 -18.803 1.00 85.00 297 THR A O 1
ATOM 2338 N N . VAL A 1 298 ? -6.836 2.072 -18.338 1.00 83.38 298 VAL A N 1
ATOM 2339 C CA . VAL A 1 298 ? -6.280 1.872 -17.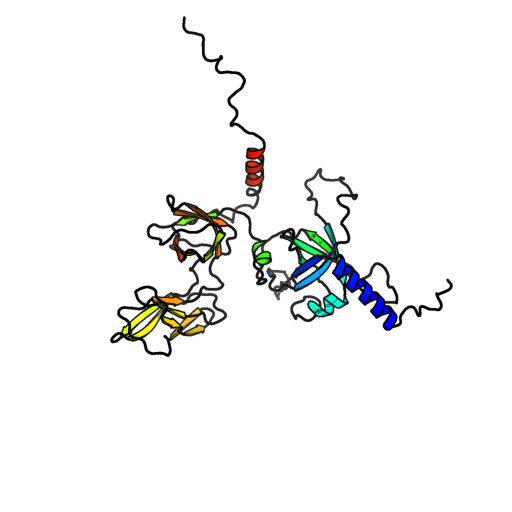013 1.00 83.38 298 VAL A CA 1
ATOM 2340 C C . VAL A 1 298 ? -7.219 2.429 -15.972 1.00 83.38 298 VAL A C 1
ATOM 2342 O O . VAL A 1 298 ? -7.854 3.458 -16.161 1.00 83.38 298 VAL A O 1
ATOM 2345 N N . VAL A 1 299 ? -7.260 1.740 -14.851 1.00 71.69 299 VAL A N 1
ATOM 2346 C CA . VAL A 1 299 ? -7.871 2.212 -13.620 1.00 71.69 299 VAL A CA 1
ATOM 2347 C C . VAL A 1 299 ? -6.765 2.387 -12.602 1.00 71.69 299 VAL A C 1
ATOM 2349 O O . VAL A 1 299 ? -5.647 1.871 -12.755 1.00 71.69 299 VAL A O 1
ATOM 2352 N N . TYR A 1 300 ? -7.075 3.083 -11.518 1.00 69.69 300 TYR A N 1
ATOM 2353 C CA . TYR A 1 300 ? -6.185 3.123 -10.371 1.00 69.69 300 TYR A CA 1
ATOM 2354 C C . TYR A 1 300 ? -4.816 3.766 -10.649 1.00 69.69 300 TYR A C 1
ATOM 2356 O O . TYR A 1 300 ? -3.811 3.363 -10.039 1.00 69.69 300 TYR A O 1
ATOM 2364 N N . ALA A 1 301 ? -4.793 4.735 -11.570 1.00 74.62 301 ALA A N 1
ATOM 2365 C CA . ALA A 1 301 ? -3.609 5.483 -11.964 1.00 74.62 301 ALA A CA 1
ATOM 2366 C C . ALA A 1 301 ? -3.085 6.356 -10.809 1.00 74.62 301 ALA A C 1
ATOM 2368 O O . ALA A 1 301 ? -3.845 7.006 -10.101 1.00 74.62 301 ALA A O 1
ATOM 2369 N N . LYS A 1 302 ? -1.767 6.349 -10.608 1.00 71.94 302 LYS A N 1
ATOM 2370 C CA . LYS A 1 302 ? -1.022 7.181 -9.659 1.00 71.94 302 LYS A CA 1
ATOM 2371 C C . LYS A 1 302 ? 0.088 7.874 -10.432 1.00 71.94 302 LYS A C 1
ATOM 2373 O O . LYS A 1 302 ? 0.946 7.180 -10.974 1.00 71.94 302 LYS A O 1
ATOM 2378 N N . GLY A 1 303 ? 0.104 9.202 -10.399 1.00 71.38 303 GLY A N 1
ATOM 2379 C CA . GLY A 1 303 ? 1.052 10.027 -11.147 1.00 71.38 303 GLY A CA 1
ATOM 2380 C C . GLY A 1 303 ? 0.666 10.205 -12.615 1.00 71.38 303 GLY A C 1
ATOM 2381 O O . GLY A 1 303 ? -0.163 9.471 -13.148 1.00 71.38 303 GLY A O 1
ATOM 2382 N N . ASP A 1 304 ? 1.296 11.181 -13.263 1.00 76.50 304 ASP A N 1
ATOM 2383 C CA . ASP A 1 304 ? 0.954 11.567 -14.632 1.00 76.50 304 ASP A CA 1
ATOM 2384 C C . ASP A 1 304 ? 1.750 10.731 -15.631 1.00 76.50 304 ASP A C 1
ATOM 2386 O O . ASP A 1 304 ? 2.988 10.786 -15.662 1.00 76.50 304 ASP A O 1
ATOM 2390 N N . PHE A 1 305 ? 1.047 9.953 -16.448 1.00 83.25 305 PHE A N 1
ATOM 2391 C CA . PHE A 1 305 ? 1.630 9.311 -17.621 1.00 83.25 305 PHE A CA 1
ATOM 2392 C C . PHE A 1 305 ? 1.929 10.387 -18.661 1.00 83.25 305 PHE A C 1
ATOM 2394 O O . PHE A 1 305 ? 1.037 11.127 -19.049 1.00 83.25 305 PHE A O 1
ATOM 2401 N N . ALA A 1 306 ? 3.187 10.523 -19.069 1.00 81.19 306 ALA A N 1
ATOM 2402 C CA . ALA A 1 306 ? 3.588 11.579 -19.993 1.00 81.19 306 ALA A CA 1
ATOM 2403 C C . ALA A 1 306 ? 3.680 11.083 -21.438 1.00 81.19 306 ALA A C 1
ATOM 2405 O O . ALA A 1 306 ? 4.059 9.941 -21.705 1.00 81.19 306 ALA A O 1
ATOM 2406 N N . ASP A 1 307 ? 3.465 11.988 -22.385 1.00 81.94 307 ASP A N 1
ATOM 2407 C CA . ASP A 1 307 ? 3.689 11.711 -23.800 1.00 81.94 307 ASP A CA 1
ATOM 2408 C C . ASP A 1 307 ? 5.108 11.206 -24.080 1.00 81.94 307 ASP A C 1
ATOM 2410 O O . ASP A 1 307 ? 6.116 11.728 -23.588 1.00 81.94 307 ASP A O 1
ATOM 2414 N N . GLY A 1 308 ? 5.197 10.151 -24.890 1.00 81.31 308 GLY A N 1
ATOM 2415 C CA . GLY A 1 308 ? 6.455 9.495 -25.235 1.00 81.31 308 GLY A CA 1
ATOM 2416 C C . GLY A 1 308 ? 7.073 8.644 -24.118 1.00 81.31 308 GLY A C 1
ATOM 2417 O O . GLY A 1 308 ? 8.097 7.993 -24.365 1.00 81.31 308 GLY A O 1
ATOM 2418 N N . GLU A 1 309 ? 6.476 8.601 -22.922 1.00 87.94 309 GLU A N 1
ATOM 2419 C CA . GLU A 1 309 ? 6.895 7.718 -21.834 1.00 87.94 309 GLU A CA 1
ATOM 2420 C C . GLU A 1 309 ? 6.680 6.246 -22.206 1.00 87.94 309 GLU A C 1
ATOM 2422 O O . GLU A 1 309 ? 5.737 5.881 -22.909 1.00 87.94 309 GLU A O 1
ATOM 2427 N N . LEU A 1 310 ? 7.588 5.384 -21.744 1.00 88.25 310 LEU A N 1
ATOM 2428 C CA . LEU A 1 310 ? 7.467 3.942 -21.903 1.00 88.25 310 LEU A CA 1
ATOM 2429 C C . LEU A 1 310 ? 6.689 3.365 -20.716 1.00 88.25 310 LEU A C 1
ATOM 2431 O O . LEU A 1 310 ? 7.155 3.440 -19.581 1.00 88.25 310 LEU A O 1
ATOM 2435 N N . ILE A 1 311 ? 5.560 2.723 -20.997 1.00 90.75 311 ILE A N 1
ATOM 2436 C CA . ILE A 1 311 ? 4.804 1.943 -20.020 1.00 90.75 311 ILE A CA 1
ATOM 2437 C C . ILE A 1 311 ? 5.148 0.460 -20.135 1.00 90.75 311 ILE A C 1
ATOM 2439 O O . ILE A 1 311 ? 5.339 -0.067 -21.237 1.00 90.75 311 ILE A O 1
ATOM 2443 N N . LYS A 1 312 ? 5.248 -0.220 -18.990 1.00 89.81 312 LYS A N 1
ATOM 2444 C CA . LYS A 1 312 ? 5.600 -1.641 -18.907 1.00 89.81 312 LYS A CA 1
ATOM 2445 C C . LYS A 1 312 ? 4.616 -2.427 -18.055 1.00 89.81 312 LYS A C 1
ATOM 2447 O O . LYS A 1 312 ? 4.354 -2.031 -16.924 1.00 89.81 312 LYS A O 1
ATOM 2452 N N . GLY A 1 313 ? 4.144 -3.560 -18.569 1.00 88.38 313 GLY A N 1
ATOM 2453 C CA . GLY A 1 313 ? 3.312 -4.513 -17.834 1.00 88.38 313 GLY A CA 1
ATOM 2454 C C . GLY A 1 313 ? 4.136 -5.370 -16.874 1.00 88.38 313 GLY A C 1
ATOM 2455 O O . GLY A 1 313 ? 5.211 -5.869 -17.224 1.00 88.38 313 GLY A O 1
ATOM 2456 N N . GLU A 1 314 ? 3.638 -5.551 -15.654 1.00 83.31 314 GLU A N 1
ATOM 2457 C CA . GLU A 1 314 ? 4.300 -6.346 -14.620 1.00 83.31 314 GLU A CA 1
ATOM 2458 C C . GLU A 1 314 ? 4.364 -7.828 -14.992 1.00 83.31 314 GLU A C 1
ATOM 2460 O O . GLU A 1 314 ? 5.418 -8.461 -14.852 1.00 83.31 314 GLU A O 1
ATOM 2465 N N . THR A 1 315 ? 3.247 -8.374 -15.477 1.00 82.69 315 THR A N 1
ATOM 2466 C CA . THR A 1 315 ? 3.074 -9.813 -15.705 1.00 82.69 315 THR A CA 1
ATOM 2467 C C . THR A 1 315 ? 3.321 -10.154 -17.164 1.00 82.69 315 THR A C 1
ATOM 2469 O O . THR A 1 315 ? 4.107 -11.054 -17.459 1.00 82.69 315 THR A O 1
ATOM 2472 N N . SER A 1 316 ? 2.727 -9.389 -18.080 1.00 87.31 316 SER A N 1
ATOM 2473 C CA . SER A 1 316 ? 2.851 -9.592 -19.524 1.00 87.31 316 SER A CA 1
ATOM 2474 C C . SER A 1 316 ? 4.235 -9.242 -20.072 1.00 87.31 316 SER A C 1
ATOM 2476 O O . SER A 1 316 ? 4.584 -9.659 -21.175 1.00 87.31 316 SER A O 1
ATOM 2478 N N . LYS A 1 317 ? 5.027 -8.464 -19.316 1.00 85.25 317 LYS A N 1
ATOM 2479 C CA . LYS A 1 317 ? 6.288 -7.848 -19.771 1.00 85.25 317 LYS A CA 1
ATOM 2480 C C . LYS A 1 317 ? 6.118 -7.005 -21.038 1.00 85.25 317 LYS A C 1
ATOM 2482 O O . LYS A 1 317 ? 7.106 -6.700 -21.708 1.00 85.25 317 LYS A O 1
ATOM 2487 N N . SER A 1 318 ? 4.881 -6.613 -21.345 1.00 88.38 318 SER A N 1
ATOM 2488 C CA . SER A 1 318 ? 4.572 -5.749 -22.474 1.00 88.38 318 SER A CA 1
ATOM 2489 C C . SER A 1 318 ? 5.222 -4.393 -22.279 1.00 88.38 318 SER A C 1
ATOM 2491 O O . SER A 1 318 ? 5.332 -3.919 -21.151 1.00 88.38 318 SER A O 1
ATOM 2493 N N . ALA A 1 319 ? 5.671 -3.775 -23.364 1.00 89.44 319 ALA A N 1
ATOM 2494 C CA . ALA A 1 319 ? 6.362 -2.498 -23.331 1.00 89.44 319 ALA A CA 1
ATOM 2495 C C . ALA A 1 319 ? 5.920 -1.643 -24.515 1.00 89.44 319 ALA A C 1
ATOM 2497 O O . ALA A 1 319 ? 6.164 -1.995 -25.669 1.00 89.44 319 ALA A O 1
ATOM 2498 N N . TRP A 1 320 ? 5.293 -0.510 -24.223 1.00 90.62 320 TRP A N 1
ATOM 2499 C CA . TRP A 1 320 ? 4.693 0.371 -25.220 1.00 90.62 320 TRP A CA 1
ATOM 2500 C C . TRP A 1 320 ? 4.979 1.827 -24.877 1.00 90.62 320 TRP A C 1
ATOM 2502 O O . TRP A 1 320 ? 5.057 2.183 -23.706 1.00 90.62 320 TRP A O 1
ATOM 2512 N N . LYS A 1 321 ? 5.168 2.673 -25.891 1.00 89.38 321 LYS A N 1
ATOM 2513 C CA . LYS A 1 321 ? 5.336 4.118 -25.686 1.00 89.38 321 LYS A CA 1
ATOM 2514 C C . LYS A 1 321 ? 3.991 4.820 -25.795 1.00 89.38 321 LYS A C 1
ATOM 2516 O O . LYS A 1 321 ? 3.212 4.452 -26.665 1.00 89.38 321 LYS A O 1
ATOM 2521 N N . ILE A 1 322 ? 3.752 5.845 -24.994 1.00 88.25 322 ILE A N 1
ATOM 2522 C CA . ILE A 1 322 ? 2.529 6.657 -25.055 1.00 88.25 322 ILE A CA 1
ATOM 2523 C C . ILE A 1 322 ? 2.614 7.624 -26.243 1.00 88.25 322 ILE A C 1
ATOM 2525 O O . ILE A 1 322 ? 3.687 8.180 -26.495 1.00 88.25 322 ILE A O 1
ATOM 2529 N N . THR A 1 323 ? 1.532 7.759 -27.017 1.00 78.12 323 THR A N 1
ATOM 2530 C CA . THR A 1 323 ? 1.448 8.690 -28.163 1.00 78.12 323 THR A CA 1
ATOM 2531 C C . THR A 1 323 ? 1.001 10.072 -27.715 1.00 78.12 323 THR A C 1
ATOM 2533 O O . THR A 1 323 ? 1.685 11.043 -28.015 1.00 78.12 323 THR A O 1
ATOM 2536 N N . GLU A 1 324 ? -0.130 10.109 -27.014 1.00 63.78 324 GLU A N 1
ATOM 2537 C CA . GLU A 1 324 ? -0.841 11.295 -26.546 1.00 63.78 324 GLU A CA 1
ATOM 2538 C C . GLU A 1 324 ? -1.698 10.821 -25.365 1.00 63.78 324 GLU A C 1
ATOM 2540 O O . GLU A 1 324 ? -2.460 9.852 -25.496 1.00 63.78 324 GLU A O 1
ATOM 2545 N N . THR A 1 325 ? -1.522 11.417 -24.192 1.00 53.62 325 THR A N 1
ATOM 2546 C CA . THR A 1 325 ? -2.590 11.443 -23.196 1.00 53.62 325 THR A CA 1
ATOM 2547 C C . THR A 1 325 ? -3.592 12.475 -23.672 1.00 53.62 325 THR A C 1
ATOM 2549 O O . THR A 1 325 ? -3.209 13.615 -23.914 1.00 53.62 325 THR A O 1
ATOM 2552 N N . ASP A 1 326 ? -4.857 12.091 -23.849 1.00 47.81 326 ASP A N 1
ATOM 2553 C CA . ASP A 1 326 ? -5.912 13.096 -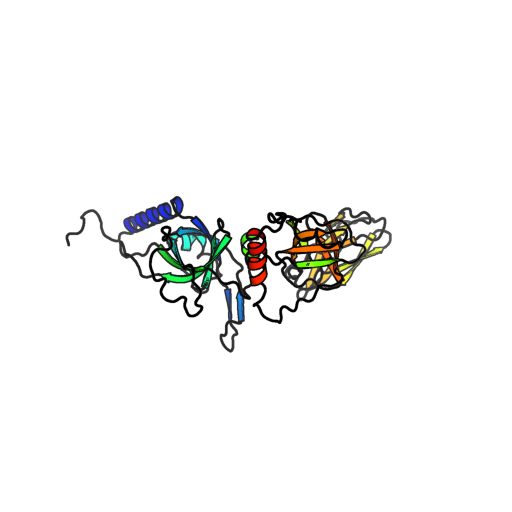23.958 1.00 47.81 326 ASP A CA 1
ATOM 2554 C C . ASP A 1 326 ? -5.823 13.907 -22.660 1.00 47.81 326 ASP A C 1
ATOM 2556 O O . ASP A 1 326 ? -6.079 13.368 -21.578 1.00 47.81 326 ASP A O 1
ATOM 2560 N N . ASP A 1 327 ? -5.314 15.139 -22.749 1.00 42.50 327 ASP A N 1
ATOM 2561 C CA . ASP A 1 327 ? -5.290 16.094 -21.648 1.00 42.50 327 ASP A CA 1
ATOM 2562 C C . ASP A 1 327 ? -6.758 16.421 -21.346 1.00 42.50 327 ASP A C 1
ATOM 2564 O O . ASP A 1 327 ? -7.291 17.463 -21.736 1.00 42.50 327 ASP A O 1
ATOM 2568 N N . ILE A 1 328 ? -7.447 15.517 -20.647 1.00 41.75 328 ILE A N 1
ATOM 2569 C CA . ILE A 1 328 ? -8.617 15.902 -19.879 1.00 41.75 328 ILE A CA 1
ATOM 2570 C C . ILE A 1 328 ? -8.057 16.736 -18.743 1.00 41.75 328 ILE A C 1
ATOM 2572 O O . ILE A 1 328 ? -7.604 16.239 -17.715 1.00 41.75 328 ILE A O 1
ATOM 2576 N N . ASP A 1 329 ? -8.045 18.028 -19.029 1.00 38.81 329 ASP A N 1
ATOM 2577 C CA . ASP A 1 329 ? -8.087 19.139 -18.109 1.00 38.81 329 ASP A CA 1
ATOM 2578 C C . ASP A 1 329 ? -8.747 18.748 -16.774 1.00 38.81 329 ASP A C 1
ATOM 2580 O O . ASP A 1 329 ? -9.953 18.875 -16.578 1.00 38.81 329 ASP A O 1
ATOM 2584 N N . THR A 1 330 ? -7.939 18.293 -15.818 1.00 44.34 330 THR A N 1
ATOM 2585 C CA . THR A 1 330 ? -8.339 18.178 -14.410 1.00 44.34 330 THR A CA 1
ATOM 2586 C C . THR A 1 330 ? -8.328 19.541 -13.712 1.00 44.34 330 THR A C 1
ATOM 2588 O O . THR A 1 330 ? -8.586 19.623 -12.514 1.00 44.34 330 THR A O 1
ATOM 2591 N N . SER A 1 331 ? -8.079 20.640 -14.437 1.00 37.56 331 SER A N 1
ATOM 2592 C CA . SER A 1 331 ? -8.176 22.007 -13.918 1.00 37.56 331 SER A CA 1
ATOM 2593 C C . SER A 1 331 ? -9.548 22.664 -14.141 1.00 37.56 331 SER A C 1
ATOM 2595 O O . SER A 1 331 ? -9.722 23.841 -13.815 1.00 37.56 331 SER A O 1
ATOM 2597 N N . GLY A 1 332 ? -10.557 21.901 -14.580 1.00 35.66 332 GLY A N 1
ATOM 2598 C CA . GLY A 1 332 ? -11.917 22.387 -14.815 1.00 35.66 332 GLY A CA 1
ATOM 2599 C C . GLY A 1 332 ? -13.033 21.558 -14.171 1.00 35.66 332 GLY A C 1
ATOM 2600 O O . GLY A 1 332 ? -13.783 20.915 -14.888 1.00 35.66 332 GLY A O 1
ATOM 2601 N N . GLY A 1 333 ? -13.211 21.658 -12.849 1.00 38.03 333 GLY A N 1
ATOM 2602 C CA . GLY A 1 333 ? -14.503 21.425 -12.180 1.00 38.03 333 GLY A CA 1
ATOM 2603 C C . GLY A 1 333 ? -14.945 19.964 -12.011 1.00 38.03 333 GLY A C 1
ATOM 2604 O O . GLY A 1 333 ? -15.363 19.290 -12.944 1.00 38.03 333 GLY A O 1
ATOM 2605 N N . THR A 1 334 ? -14.959 19.520 -10.761 1.00 43.47 334 THR A N 1
ATOM 2606 C CA . THR A 1 334 ? -15.385 18.213 -10.228 1.00 43.47 334 THR A CA 1
ATOM 2607 C C . THR A 1 334 ? -16.883 17.875 -10.382 1.00 43.47 334 THR A C 1
ATOM 2609 O O . THR A 1 334 ? -17.406 17.097 -9.594 1.00 43.47 334 THR A O 1
ATOM 2612 N N . ASP A 1 335 ? -17.599 18.421 -11.370 1.00 45.72 335 ASP A N 1
ATOM 2613 C CA . ASP A 1 335 ? -19.076 18.390 -11.394 1.00 45.72 335 ASP A CA 1
ATOM 2614 C C . ASP A 1 335 ? -19.691 17.446 -12.453 1.00 45.72 335 ASP A C 1
ATOM 2616 O O . ASP A 1 335 ? -20.914 17.397 -12.595 1.00 45.72 335 ASP A O 1
ATOM 2620 N N . TRP A 1 336 ? -18.891 16.684 -13.215 1.00 42.66 336 TRP A N 1
ATOM 2621 C CA . TRP A 1 336 ? -19.410 15.860 -14.330 1.00 42.66 336 TRP A CA 1
ATOM 2622 C C . TRP A 1 336 ? -19.113 14.358 -14.267 1.00 42.66 336 TRP A C 1
ATOM 2624 O O . TRP A 1 336 ? -19.671 13.604 -15.068 1.00 42.66 336 TRP A O 1
ATOM 2634 N N . SER A 1 337 ? -18.304 13.884 -13.320 1.00 48.00 337 SER A N 1
ATOM 2635 C CA . SER A 1 337 ? -18.031 12.448 -13.147 1.00 48.00 337 SER A CA 1
ATOM 2636 C C . SER A 1 337 ? -19.232 11.670 -12.581 1.00 48.00 337 SER A C 1
ATOM 2638 O O . SER A 1 337 ? -19.364 10.474 -12.844 1.00 48.00 337 SER A O 1
ATOM 2640 N N . GLU A 1 338 ? -20.175 12.340 -11.909 1.00 50.44 338 GLU A N 1
ATOM 2641 C CA . GLU A 1 338 ? -21.390 11.713 -11.356 1.00 50.44 338 GLU A CA 1
ATOM 2642 C C . GLU A 1 338 ? -22.416 11.291 -12.426 1.00 50.44 338 GLU A C 1
ATOM 2644 O O . GLU A 1 338 ? -23.232 10.398 -12.191 1.00 50.44 338 GLU A O 1
ATOM 2649 N N . ASN A 1 339 ? -22.363 11.861 -13.637 1.00 54.88 339 ASN A N 1
ATOM 2650 C CA . ASN A 1 339 ? -23.342 11.537 -14.679 1.00 54.88 339 ASN A CA 1
ATOM 2651 C C . ASN A 1 339 ? -23.153 10.136 -15.272 1.00 54.88 339 ASN A C 1
ATOM 2653 O O . ASN A 1 339 ? -24.127 9.555 -15.739 1.00 54.88 339 ASN A O 1
ATOM 2657 N N . ARG A 1 340 ? -21.951 9.544 -15.228 1.00 54.75 340 ARG A N 1
ATOM 2658 C CA . ARG A 1 340 ? -21.748 8.201 -15.800 1.00 54.75 340 ARG A CA 1
ATOM 2659 C C . ARG A 1 340 ? -22.452 7.115 -14.988 1.00 54.75 340 ARG A C 1
ATOM 2661 O O . ARG A 1 340 ? -23.037 6.217 -15.575 1.00 54.75 340 ARG A O 1
ATOM 2668 N N . GLN A 1 341 ? -22.468 7.226 -13.659 1.00 56.22 341 GLN A N 1
ATOM 2669 C CA . GLN A 1 341 ? -23.220 6.289 -12.816 1.00 56.22 341 GLN A CA 1
ATOM 2670 C C . GLN A 1 341 ? -24.731 6.381 -13.073 1.00 56.22 341 GLN A C 1
ATOM 2672 O O . GLN A 1 341 ? -25.425 5.368 -13.014 1.00 56.22 341 GLN A O 1
ATOM 2677 N N . ILE A 1 342 ? -25.231 7.577 -13.404 1.00 61.22 342 ILE A N 1
ATOM 2678 C CA . ILE A 1 342 ? -26.628 7.802 -13.794 1.00 61.22 342 ILE A CA 1
ATOM 2679 C C . ILE A 1 342 ? -26.907 7.230 -15.195 1.00 61.22 342 ILE A C 1
ATOM 2681 O O . ILE A 1 342 ? -27.947 6.606 -15.391 1.00 61.22 342 ILE A O 1
ATOM 2685 N N . GLU A 1 343 ? -25.982 7.379 -16.146 1.00 63.34 343 GLU A N 1
ATOM 2686 C CA . GLU A 1 343 ? -26.080 6.817 -17.505 1.00 63.34 343 GLU A CA 1
ATOM 2687 C C . GLU A 1 343 ? -26.019 5.275 -17.503 1.00 63.34 343 GLU A C 1
ATOM 26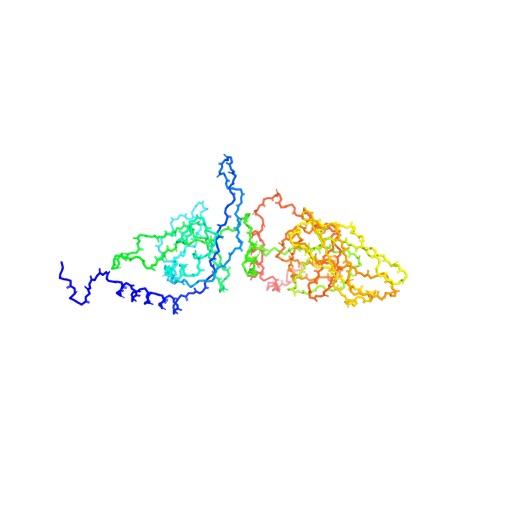89 O O . GLU A 1 343 ? -26.868 4.621 -18.110 1.00 63.34 343 GLU A O 1
ATOM 2694 N N . ASP A 1 344 ? -25.087 4.673 -16.755 1.00 60.53 344 ASP A N 1
ATOM 2695 C CA . ASP A 1 344 ? -24.953 3.213 -16.632 1.00 60.53 344 ASP A CA 1
ATOM 2696 C C . ASP A 1 344 ? -26.150 2.593 -15.893 1.00 60.53 344 ASP A C 1
ATOM 2698 O O . ASP A 1 344 ? -26.658 1.541 -16.292 1.00 60.53 344 ASP A O 1
ATOM 2702 N N . ALA A 1 345 ? -26.669 3.267 -14.858 1.00 61.62 345 ALA A N 1
ATOM 2703 C CA . ALA A 1 345 ? -27.923 2.876 -14.216 1.00 61.62 345 ALA A CA 1
ATOM 2704 C C . ALA A 1 345 ? -29.132 3.051 -15.156 1.00 61.62 345 ALA A C 1
ATOM 2706 O O . ALA A 1 345 ? -30.052 2.231 -15.136 1.00 61.62 345 ALA A O 1
ATOM 2707 N N . GLY A 1 346 ? -29.122 4.083 -16.006 1.00 62.62 346 GLY A N 1
ATOM 2708 C CA . GLY A 1 346 ? -30.140 4.339 -17.026 1.00 62.62 346 GLY A CA 1
ATOM 2709 C C . GLY A 1 346 ? -30.213 3.239 -18.088 1.00 62.62 346 GLY A C 1
ATOM 2710 O O . GLY A 1 346 ? -31.311 2.791 -18.426 1.00 62.62 346 GLY A O 1
ATOM 2711 N N . ASN A 1 347 ? -29.061 2.729 -18.533 1.00 63.25 347 ASN A N 1
ATOM 2712 C CA . ASN A 1 347 ? -28.968 1.609 -19.476 1.00 63.25 347 ASN A CA 1
ATOM 2713 C C . ASN A 1 347 ? -29.522 0.290 -18.912 1.00 63.25 347 ASN A C 1
ATOM 2715 O O . ASN A 1 347 ? -29.955 -0.568 -19.679 1.00 63.25 347 ASN A O 1
ATOM 2719 N N . LEU A 1 348 ? -29.540 0.121 -17.584 1.00 63.72 348 LEU A N 1
ATOM 2720 C CA . LEU A 1 348 ? -30.154 -1.039 -16.928 1.00 63.72 348 LEU A CA 1
ATOM 2721 C C . LEU A 1 348 ? -31.672 -0.883 -16.712 1.00 63.72 348 LEU A C 1
ATOM 2723 O O . LEU A 1 348 ? -32.361 -1.871 -16.456 1.00 63.72 348 LEU A O 1
ATOM 2727 N N . LEU A 1 349 ? -32.184 0.352 -16.762 1.00 62.94 349 LEU A N 1
ATOM 2728 C CA . LEU A 1 349 ? -33.581 0.698 -16.478 1.00 62.94 349 LEU A CA 1
ATOM 2729 C C . LEU A 1 349 ? -34.472 0.702 -17.724 1.00 62.94 349 LEU A C 1
ATOM 2731 O O . LEU A 1 349 ? -35.668 0.434 -17.596 1.00 62.94 349 LEU A O 1
ATOM 2735 N N . ILE A 1 350 ? -33.929 1.007 -18.908 1.00 59.56 350 ILE A N 1
ATOM 2736 C CA . ILE A 1 350 ? -34.702 1.042 -20.157 1.00 59.56 350 ILE A CA 1
ATOM 2737 C C . ILE A 1 350 ? -34.041 0.164 -21.225 1.00 59.56 350 ILE A C 1
ATOM 2739 O O . ILE A 1 350 ? -33.089 0.562 -21.890 1.00 59.56 350 ILE A O 1
ATOM 2743 N N . ASP A 1 351 ? -34.596 -1.034 -21.406 1.00 60.00 351 ASP A N 1
ATOM 2744 C CA . ASP A 1 351 ? -34.231 -1.967 -22.470 1.00 60.00 351 ASP A CA 1
ATOM 2745 C C . ASP A 1 351 ? -34.937 -1.583 -23.785 1.00 60.00 351 ASP A C 1
ATOM 2747 O O . ASP A 1 351 ? -36.140 -1.787 -23.950 1.00 60.00 351 ASP A O 1
ATOM 2751 N N . PHE A 1 352 ? -34.191 -1.010 -24.734 1.00 62.75 352 PHE A N 1
ATOM 2752 C CA . PHE A 1 352 ? -34.680 -0.707 -26.088 1.00 62.75 352 PHE A CA 1
ATOM 2753 C C . PHE A 1 352 ? -34.449 -1.855 -27.089 1.00 62.75 352 PHE A C 1
ATOM 2755 O O . PHE A 1 352 ? -34.605 -1.657 -28.296 1.00 62.75 352 PHE A O 1
ATOM 2762 N N . SER A 1 353 ? -34.061 -3.050 -26.627 1.00 65.12 353 SER A N 1
ATOM 2763 C CA . SER A 1 353 ? -33.896 -4.225 -27.493 1.00 65.12 353 SER A CA 1
ATOM 2764 C C . SER A 1 353 ? -35.228 -4.870 -27.897 1.00 65.12 353 SER A C 1
ATOM 2766 O O . SER A 1 353 ? -35.270 -5.665 -28.841 1.00 65.12 353 SER A O 1
ATOM 2768 N N . GLU A 1 354 ? -36.336 -4.494 -27.248 1.00 63.16 354 GLU A N 1
ATOM 2769 C CA . GLU A 1 354 ? -37.667 -4.954 -27.625 1.00 63.16 354 GLU A CA 1
ATOM 2770 C C . GLU A 1 354 ? -38.182 -4.218 -28.872 1.00 63.16 354 GLU A C 1
ATOM 2772 O O . GLU A 1 354 ? -38.346 -2.997 -28.917 1.00 63.16 354 GLU A O 1
ATOM 2777 N N . SER A 1 355 ? -38.453 -4.993 -29.922 1.00 63.88 355 SER A N 1
ATOM 2778 C CA 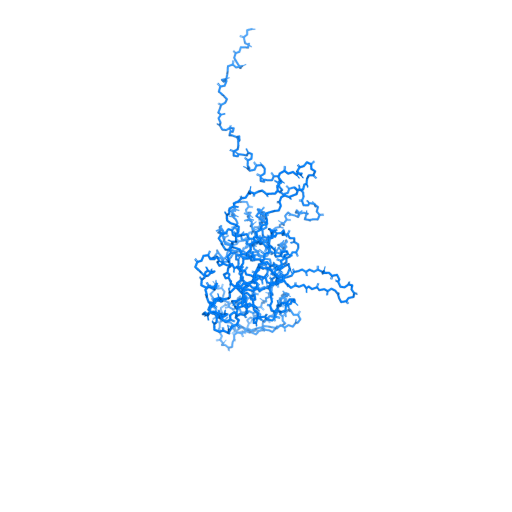. SER A 1 355 ? -39.069 -4.495 -31.149 1.00 63.88 355 SER A CA 1
ATOM 2779 C C . SER A 1 355 ? -40.476 -3.971 -30.854 1.00 63.88 355 SER A C 1
ATOM 2781 O O . SER A 1 355 ? -41.274 -4.657 -30.216 1.00 63.88 355 SER A O 1
ATOM 2783 N N . ASN A 1 356 ? -40.768 -2.761 -31.342 1.00 61.69 356 ASN A N 1
ATOM 2784 C CA . ASN A 1 356 ? -42.036 -2.055 -31.171 1.00 61.69 356 ASN A CA 1
ATOM 2785 C C . ASN A 1 356 ? -43.263 -3.001 -31.269 1.00 61.69 356 ASN A C 1
ATOM 2787 O O . ASN A 1 356 ? -43.579 -3.483 -32.363 1.00 61.69 356 ASN A O 1
ATOM 2791 N N . PRO A 1 357 ? -44.007 -3.221 -30.167 1.00 61.69 357 PRO A N 1
ATOM 2792 C CA . PRO A 1 357 ? -45.155 -4.124 -30.150 1.00 61.69 357 PRO A CA 1
ATOM 2793 C C . PRO A 1 357 ? -46.390 -3.550 -30.866 1.00 61.69 357 PRO A C 1
ATOM 2795 O O . PRO A 1 357 ? -47.374 -4.266 -31.044 1.00 61.69 357 PRO A O 1
ATOM 2798 N N . PHE A 1 358 ? -46.355 -2.286 -31.310 1.00 55.09 358 PHE A N 1
ATOM 2799 C CA . PHE A 1 358 ? -47.450 -1.645 -32.050 1.00 55.09 358 PHE A CA 1
ATOM 2800 C C . PHE A 1 358 ? -47.394 -1.835 -33.573 1.00 55.09 358 PHE A C 1
ATOM 2802 O O . PHE A 1 358 ? -48.268 -1.332 -34.274 1.00 55.09 358 PHE A O 1
ATOM 2809 N N . GLY A 1 359 ? -46.454 -2.638 -34.080 1.00 54.22 359 GLY A N 1
ATOM 2810 C CA . GLY A 1 359 ? -46.512 -3.187 -35.434 1.00 54.22 359 GLY A CA 1
ATOM 2811 C C . GLY A 1 359 ? -46.198 -2.200 -36.566 1.00 54.22 359 GLY A C 1
ATOM 2812 O O . GLY A 1 359 ? -46.518 -1.017 -36.540 1.00 54.22 359 GLY A O 1
ATOM 2813 N N . ASN A 1 360 ? -45.601 -2.741 -37.627 1.00 60.50 360 ASN A N 1
ATOM 2814 C CA . ASN A 1 360 ? -45.206 -2.060 -38.868 1.00 60.50 360 ASN A CA 1
ATOM 2815 C C . ASN A 1 360 ? -46.397 -1.649 -39.774 1.00 60.50 360 ASN A C 1
ATOM 2817 O O . ASN A 1 360 ? -46.266 -1.580 -40.992 1.00 60.50 360 ASN A O 1
ATOM 2821 N N . PHE A 1 361 ? -47.585 -1.420 -39.207 1.00 53.50 361 PHE A N 1
ATOM 2822 C CA . PHE A 1 361 ? -48.824 -1.189 -39.965 1.00 53.50 361 PHE A CA 1
ATOM 2823 C C . PHE A 1 361 ? -49.089 0.283 -40.321 1.00 53.50 361 PHE A C 1
ATOM 2825 O O . PHE A 1 361 ? -50.094 0.573 -40.959 1.00 53.50 361 PHE A O 1
ATOM 2832 N N . GLY A 1 362 ? -48.200 1.208 -39.945 1.00 52.59 362 GLY A N 1
ATOM 2833 C CA . GLY A 1 362 ? -48.311 2.628 -40.305 1.00 52.59 362 GLY A CA 1
ATOM 2834 C C . GLY A 1 362 ? -47.750 3.000 -41.683 1.00 52.59 362 GLY A C 1
ATOM 2835 O O . GLY A 1 362 ? -47.977 4.120 -42.121 1.00 52.59 362 GLY A O 1
ATOM 2836 N N . ASP A 1 363 ? -47.047 2.084 -42.359 1.00 52.69 363 ASP A N 1
ATOM 2837 C CA . ASP A 1 363 ? -46.325 2.363 -43.616 1.00 52.69 363 ASP A CA 1
ATOM 2838 C C . ASP A 1 363 ? -46.953 1.694 -44.857 1.00 52.69 363 ASP A C 1
ATOM 2840 O O . ASP A 1 363 ? -46.344 1.648 -45.926 1.00 52.69 363 ASP A O 1
ATOM 2844 N N . MET A 1 364 ? -48.181 1.169 -44.750 1.00 55.56 364 MET A N 1
ATOM 2845 C CA . MET A 1 364 ? -48.912 0.610 -45.896 1.00 55.56 364 MET A CA 1
ATOM 2846 C C . MET A 1 364 ? -50.312 1.211 -46.045 1.00 55.56 364 MET A C 1
ATOM 2848 O O . MET A 1 364 ? -51.272 0.645 -45.539 1.00 55.56 364 MET A O 1
ATOM 2852 N N . GLU A 1 365 ? -50.373 2.345 -46.753 1.00 49.62 365 GLU A N 1
ATOM 2853 C CA . GLU A 1 365 ? -51.437 2.887 -47.635 1.00 49.62 365 GLU A CA 1
ATOM 2854 C C . GLU A 1 365 ? -51.209 4.413 -47.695 1.00 49.62 365 GLU A C 1
ATOM 2856 O O . GLU A 1 365 ? -51.364 5.100 -46.698 1.00 49.62 365 GLU A O 1
ATOM 2861 N N . GLU A 1 366 ? -50.647 4.986 -48.762 1.00 50.31 366 GLU A N 1
ATOM 2862 C CA . GLU A 1 366 ? -51.392 5.365 -49.967 1.00 50.31 366 GLU A CA 1
ATOM 2863 C C . GLU A 1 366 ? -50.562 5.134 -51.247 1.00 50.31 366 GLU A C 1
ATOM 2865 O O . GLU A 1 366 ? -49.668 5.901 -51.601 1.00 50.31 366 GLU A O 1
ATOM 2870 N N . LEU A 1 367 ? -50.903 4.078 -51.985 1.00 51.59 367 LEU A N 1
ATOM 2871 C CA . LEU A 1 367 ? -50.654 3.981 -53.423 1.00 51.59 367 LEU A CA 1
ATOM 2872 C C . LEU A 1 367 ? -52.010 3.785 -54.098 1.00 51.59 367 LEU A C 1
ATOM 2874 O O . LEU A 1 367 ? -52.412 2.649 -54.337 1.00 51.59 367 LEU A O 1
ATOM 2878 N N . PHE A 1 368 ? -52.699 4.891 -54.384 1.00 47.06 368 PHE A N 1
ATOM 2879 C CA . PHE A 1 368 ? -53.693 4.989 -55.455 1.00 47.06 368 PHE A CA 1
ATOM 2880 C C . PHE A 1 368 ? -53.686 6.385 -56.069 1.00 47.06 368 PHE A C 1
ATOM 2882 O O . PHE A 1 368 ? -53.790 7.368 -55.305 1.00 47.06 368 PHE A O 1
#

Secondary structure (DSSP, 8-state):
-PPPTT--SS-HHHHHHHHHHHHHHHHHH-EEEEEE--EEEE-TTT--EEEEEE---EEEEEEES--S-S-SS-S---SS------EEEEEEEHHHHHHHTTTSS--SSTTSPPTT-EEE-TTT--EEEEEEEE-S-S--GGG---EEEEEEEEPPPSSPEE--S-HHHHTTT-----EEEEE-TT-BS-PPTT-EEE--SSS-EEEEEEETTEEEEEEEEE--S--SSPPPEEEE-TTS-EEEEEEEEEETTEEEEEE--SS--B-SSPPEEEEPPPTTS-EEEEEEEETTTTEEEEEEEESPPPTTPEEEETTT--EEEEEE-----TTS-SSSTHHHHHHHHHHHH--TTS--TT-STTS-----

Radius of gyration: 29.58 Å; chains: 1; bounding box: 91×44×106 Å